Protein AF-A0A1J1JEV2-F1 (afdb_monomer_lite)

Foldseek 3Di:
DPVVVVVVVVVVVVVVVVVVVVVVVVVVVVVVVVVVVVVVVVVVVVVVVVVVVVVVVVVVVVVVVVVVVVVVVVVVVVVVVVVVVVVVVVVVVVVVVVVVVVVVVVVVVVVVVVVVVVVVVVVVVVVVVVVVVVVVVVVVVVVVVVVVVVVVVVVVVVVVVDDDDDDDDDDDDDDDDDDDDDDDDDDDDDDDDDDDDDDDDDDDDDDDDDDDDDDDPPPPVVVLLVVLLVLLVVLDLVCLVVLLVQCPPPDVSSLLSSLQSLLSNLLPLDDDPSNVVVLVSLLSQCPDPDPSSVLSSLLSLLSHPDPVCLVSLVVQCPPPDPSSVVSSVVSVVSVVPVDDPPDPDPDDPPPDDDDPDDDDD

Organism: Planktothrix agardhii (NCBI:txid1160)

Secondary structure (DSSP, 8-state):
-HHHHHHHHHHHHHHHHHHHHHHHHHHHHHHHHHHHHHHHHHHHHHHHHHHHHHHHHHHHHHHHHHHHHHHHHHHHHHHHHHHHHHHHHHHHHHHHHHHHHHHHHHHHHHHHHHHHHHHHHHHHHHHHHHHHHHHHHHHHHHHHHHHHHHHHHHHHHHHHTS--------------------------------------------------------HHHHHHHHHHHHHHHHT-GGGHHHHHHGGG-SSHHHHHHHHHHHHHHGGG----HHHHHHHHHHHHHTT-SSHHHHHHHHHHHTTS--GGGHHHHHHHTT-SSHHHHHHHHHHHHHHHHS-----PPPP--------------

Structure (mmCIF, N/CA/C/O backbone):
data_AF-A0A1J1JEV2-F1
#
_entry.id   AF-A0A1J1JEV2-F1
#
loop_
_atom_site.group_PDB
_atom_site.id
_atom_site.type_symbol
_atom_site.label_atom_id
_atom_site.label_alt_id
_atom_site.label_comp_id
_atom_site.label_asym_id
_atom_site.label_entity_id
_atom_site.label_seq_id
_atom_site.pdbx_PDB_ins_code
_atom_site.Cartn_x
_atom_site.Cartn_y
_atom_site.Cartn_z
_atom_site.occupancy
_atom_site.B_iso_or_equiv
_atom_site.auth_seq_id
_atom_site.auth_comp_id
_atom_site.auth_asym_id
_atom_site.auth_atom_id
_atom_site.pdbx_PDB_model_num
ATOM 1 N N . MET A 1 1 ? 67.978 11.784 -101.080 1.00 59.38 1 MET A N 1
ATOM 2 C CA . MET A 1 1 ? 68.005 11.352 -99.661 1.00 59.38 1 MET A CA 1
ATOM 3 C C . MET A 1 1 ? 67.465 12.394 -98.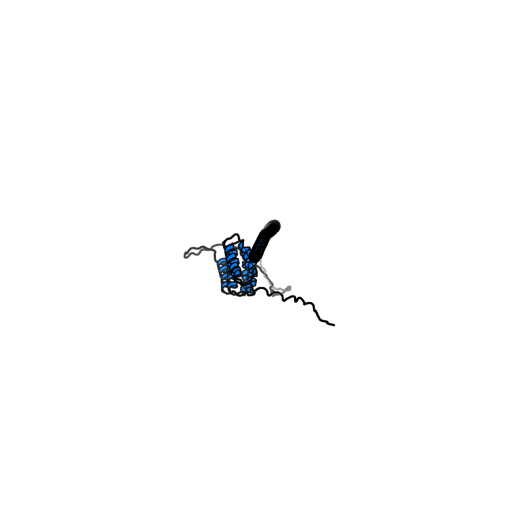667 1.00 59.38 1 MET A C 1
ATOM 5 O O . MET A 1 1 ? 67.066 11.992 -97.588 1.00 59.38 1 MET A O 1
ATOM 9 N N . ALA A 1 2 ? 67.373 13.694 -98.995 1.00 61.41 2 ALA A N 1
ATOM 10 C CA . ALA A 1 2 ? 66.956 14.728 -98.029 1.00 61.41 2 ALA A CA 1
ATOM 11 C C . ALA A 1 2 ? 65.456 14.729 -97.638 1.00 61.41 2 ALA A C 1
ATOM 13 O O . ALA A 1 2 ? 65.129 15.031 -96.495 1.00 61.41 2 ALA A O 1
ATOM 14 N N . PHE A 1 3 ? 64.541 14.347 -98.541 1.00 62.72 3 PHE A N 1
ATOM 15 C CA . PHE A 1 3 ? 63.091 14.379 -98.273 1.00 62.72 3 PHE A CA 1
ATOM 16 C C . PHE A 1 3 ? 62.602 13.313 -97.274 1.00 62.72 3 PHE A C 1
ATOM 18 O O . PHE A 1 3 ? 61.654 13.564 -96.537 1.00 62.72 3 PHE A O 1
ATOM 25 N N . GLY A 1 4 ? 63.260 12.150 -97.197 1.00 71.56 4 GLY A N 1
ATOM 26 C CA . GLY A 1 4 ? 62.883 11.084 -96.257 1.00 71.56 4 GLY A CA 1
ATOM 27 C C . GLY A 1 4 ? 63.135 11.455 -94.792 1.00 71.56 4 GLY A C 1
ATOM 28 O O . GLY A 1 4 ? 62.306 11.169 -93.934 1.00 71.56 4 GLY A O 1
ATOM 29 N N . ASN A 1 5 ? 64.227 12.175 -94.510 1.00 74.94 5 ASN A N 1
ATOM 30 C CA . ASN A 1 5 ? 64.574 12.582 -93.145 1.00 74.94 5 ASN A CA 1
ATOM 31 C C . ASN A 1 5 ? 63.601 13.623 -92.568 1.00 74.94 5 ASN A C 1
ATOM 33 O O . ASN A 1 5 ? 63.348 13.603 -91.369 1.00 74.94 5 ASN A O 1
ATOM 37 N N . LEU A 1 6 ? 63.019 14.493 -93.402 1.00 79.62 6 LEU A N 1
ATOM 38 C CA . LEU A 1 6 ? 62.077 15.529 -92.958 1.00 79.62 6 LEU A CA 1
ATOM 39 C C . LEU A 1 6 ? 60.697 14.960 -92.583 1.00 79.62 6 LEU A C 1
ATOM 41 O O . LEU A 1 6 ? 60.056 15.429 -91.647 1.00 79.62 6 LEU A O 1
ATOM 45 N N . VAL A 1 7 ? 60.247 13.919 -93.288 1.00 80.25 7 VAL A N 1
ATOM 46 C CA . VAL A 1 7 ? 58.996 13.221 -92.953 1.00 80.25 7 VAL A CA 1
ATOM 47 C C . VAL A 1 7 ? 59.149 12.451 -91.639 1.00 80.25 7 VAL A C 1
ATOM 49 O O . VAL A 1 7 ? 58.266 12.500 -90.786 1.00 80.25 7 VAL A O 1
ATOM 52 N N . VAL A 1 8 ? 60.296 11.798 -91.430 1.00 82.12 8 VAL A N 1
ATOM 53 C CA . VAL A 1 8 ? 60.585 11.060 -90.191 1.00 82.12 8 VAL A CA 1
ATOM 54 C C . VAL A 1 8 ? 60.672 11.999 -88.980 1.00 82.12 8 VAL A C 1
ATOM 56 O O . VAL A 1 8 ? 60.102 11.686 -87.937 1.00 82.12 8 VAL A O 1
ATOM 59 N N . THR A 1 9 ? 61.302 13.173 -89.098 1.00 83.94 9 THR A N 1
ATOM 60 C CA . THR A 1 9 ? 61.367 14.145 -87.988 1.00 83.94 9 THR A CA 1
ATOM 61 C C . THR A 1 9 ? 60.005 14.750 -87.646 1.00 83.94 9 THR A C 1
ATOM 63 O O . THR A 1 9 ? 59.717 14.945 -86.465 1.00 83.94 9 THR A O 1
ATOM 66 N N . LEU A 1 10 ? 59.140 14.985 -88.638 1.00 84.88 10 LEU A N 1
ATOM 67 C CA . LEU A 1 10 ? 57.759 15.429 -88.413 1.00 84.88 10 LEU A CA 1
ATOM 68 C C . LEU A 1 10 ? 56.925 14.382 -87.666 1.00 84.88 10 LEU A C 1
ATOM 70 O O . LEU A 1 10 ? 56.208 14.730 -86.727 1.00 84.88 10 LEU A O 1
ATOM 74 N N . ILE A 1 11 ? 57.046 13.105 -88.038 1.00 84.88 11 ILE A N 1
ATOM 75 C CA . ILE A 1 11 ? 56.344 12.006 -87.359 1.00 84.88 11 ILE A CA 1
ATOM 76 C C . ILE A 1 11 ? 56.833 11.873 -85.913 1.00 84.88 11 ILE A C 1
ATOM 78 O O . ILE A 1 11 ? 56.015 11.783 -85.000 1.00 84.88 11 ILE A O 1
ATOM 82 N N . ILE A 1 12 ? 58.149 11.924 -85.680 1.00 84.38 12 ILE A N 1
ATOM 83 C CA . ILE A 1 12 ? 58.722 11.871 -84.326 1.00 84.38 12 ILE A CA 1
ATOM 84 C C . ILE A 1 12 ? 58.236 13.062 -83.489 1.00 84.38 12 ILE A C 1
ATOM 86 O O . ILE A 1 12 ? 57.796 12.867 -82.358 1.00 84.38 12 ILE A O 1
ATOM 90 N N . GLY A 1 13 ? 58.246 14.278 -84.042 1.00 87.81 13 GLY A N 1
ATOM 91 C CA . GLY A 1 13 ? 57.746 15.474 -83.358 1.00 87.81 13 GLY A CA 1
ATOM 92 C C . GLY A 1 13 ? 56.262 15.378 -82.992 1.00 87.81 13 GLY A C 1
ATOM 93 O O . GLY A 1 13 ? 55.881 15.737 -81.879 1.00 87.81 13 GLY A O 1
ATOM 94 N N . PHE A 1 14 ? 55.434 14.828 -83.885 1.00 92.06 14 PHE A N 1
ATOM 95 C CA . PHE A 1 14 ? 54.014 14.597 -83.619 1.00 92.06 14 PHE A CA 1
ATOM 96 C C . PHE A 1 14 ? 53.795 13.554 -82.516 1.00 92.06 14 PHE A C 1
ATOM 98 O O . PHE A 1 14 ? 53.036 13.802 -81.582 1.00 92.06 14 PHE A O 1
ATOM 105 N N . VAL A 1 15 ? 54.500 12.419 -82.568 1.00 92.81 15 VAL A N 1
ATOM 106 C CA . VAL A 1 15 ? 54.405 11.362 -81.546 1.00 92.81 15 VAL A CA 1
ATOM 107 C C . VAL A 1 15 ? 54.855 11.876 -80.175 1.00 92.81 15 VAL A C 1
ATOM 109 O O . VAL A 1 15 ? 54.183 11.624 -79.175 1.00 92.81 15 VAL A O 1
ATOM 112 N N . VAL A 1 16 ? 55.941 12.654 -80.121 1.00 92.19 16 VAL A N 1
ATOM 113 C CA . VAL A 1 16 ? 56.416 13.292 -78.882 1.00 92.19 16 VAL A CA 1
ATOM 114 C C . VAL A 1 16 ? 55.400 14.315 -78.366 1.00 92.19 16 VAL A C 1
ATOM 116 O O . VAL A 1 16 ? 55.108 14.328 -77.171 1.00 92.19 16 VAL A O 1
ATOM 119 N N . GLY A 1 17 ? 54.806 15.127 -79.246 1.00 92.50 17 GLY A N 1
ATOM 120 C CA . GLY A 1 17 ? 53.766 16.093 -78.880 1.00 92.50 17 GLY A CA 1
ATOM 121 C C . GLY A 1 17 ? 52.512 15.433 -78.302 1.00 92.50 17 GLY A C 1
ATOM 122 O O . GLY A 1 17 ? 52.021 15.858 -77.257 1.00 92.50 17 GLY A O 1
ATOM 123 N N . VAL A 1 18 ? 52.033 14.352 -78.925 1.00 93.88 18 VAL A N 1
ATOM 124 C CA . VAL A 1 18 ? 50.898 13.559 -78.423 1.00 93.88 18 VAL A CA 1
ATOM 125 C C . VAL A 1 18 ? 51.237 12.904 -77.081 1.00 93.88 18 VAL A C 1
ATOM 127 O O . VAL A 1 18 ? 50.411 12.927 -76.170 1.00 93.88 18 VAL A O 1
ATOM 130 N N . GLY A 1 19 ? 52.457 12.383 -76.917 1.00 93.44 19 GLY A N 1
ATOM 131 C CA . GLY A 1 19 ? 52.921 11.810 -75.650 1.00 93.44 19 GLY A CA 1
ATOM 132 C C . GLY A 1 19 ? 52.959 12.831 -74.507 1.00 93.44 19 GLY A C 1
ATOM 133 O O . GLY A 1 19 ? 52.483 12.546 -73.409 1.00 93.44 19 GLY A O 1
ATOM 134 N N . LEU A 1 20 ? 53.457 14.044 -74.770 1.00 93.56 20 LEU A N 1
ATOM 135 C CA . LEU A 1 20 ? 53.469 15.140 -73.794 1.00 93.56 20 LEU A CA 1
ATOM 136 C C . LEU A 1 20 ? 52.057 15.640 -73.463 1.00 93.56 20 LEU A C 1
ATOM 138 O O . LEU A 1 20 ? 51.770 15.916 -72.298 1.00 93.56 20 LEU A O 1
ATOM 142 N N . ALA A 1 21 ? 51.167 15.722 -74.456 1.00 92.94 21 ALA A N 1
ATOM 143 C CA . ALA A 1 21 ? 49.768 16.091 -74.248 1.00 92.94 21 ALA A CA 1
ATOM 144 C C . ALA A 1 21 ? 49.022 15.047 -73.403 1.00 92.94 21 ALA A C 1
ATOM 146 O O . ALA A 1 21 ? 48.301 15.414 -72.475 1.00 92.94 21 ALA A O 1
ATOM 147 N N . TYR A 1 22 ? 49.245 13.755 -73.668 1.00 94.62 22 TYR A N 1
ATOM 148 C CA . TYR A 1 22 ? 48.706 12.663 -72.858 1.00 94.62 22 TYR A CA 1
ATOM 149 C C . TYR A 1 22 ? 49.236 12.717 -71.422 1.00 94.62 22 TYR A C 1
ATOM 151 O O . TYR A 1 22 ? 48.450 12.667 -70.482 1.00 94.62 22 TYR A O 1
ATOM 159 N N . TRP A 1 23 ? 50.549 12.898 -71.239 1.00 94.62 23 TRP A N 1
ATOM 160 C CA . TRP A 1 23 ? 51.159 13.034 -69.912 1.00 94.62 23 TRP A CA 1
ATOM 161 C C . TRP A 1 23 ? 50.602 14.231 -69.131 1.00 94.62 23 TRP A C 1
ATOM 163 O O . TRP A 1 23 ? 50.306 14.118 -67.941 1.00 94.62 23 TRP A O 1
ATOM 173 N N . TRP A 1 24 ? 50.426 15.377 -69.791 1.00 93.94 24 TRP A N 1
ATOM 174 C CA . TRP A 1 24 ? 49.841 16.560 -69.164 1.00 93.94 24 TRP A CA 1
ATOM 175 C C . TRP A 1 24 ? 48.375 16.334 -68.773 1.00 93.94 24 TRP A C 1
ATOM 177 O O . TRP A 1 24 ? 47.986 16.664 -67.652 1.00 93.94 24 TRP A O 1
ATOM 187 N N . PHE A 1 25 ? 47.579 15.727 -69.658 1.00 94.00 25 PHE A N 1
ATOM 188 C CA . PHE A 1 25 ? 46.176 15.417 -69.389 1.00 94.00 25 PHE A CA 1
ATOM 189 C C . PHE A 1 25 ? 46.027 14.400 -68.249 1.00 94.00 25 PHE A C 1
ATOM 191 O O . PHE A 1 25 ? 45.246 14.625 -67.328 1.00 94.00 25 PHE A O 1
ATOM 198 N N . ASP A 1 26 ? 46.831 13.338 -68.237 1.00 93.00 26 ASP A N 1
ATOM 199 C CA . ASP A 1 26 ? 46.857 12.339 -67.162 1.00 93.00 26 ASP A CA 1
ATOM 200 C C . ASP A 1 26 ? 47.258 12.957 -65.808 1.00 93.00 26 ASP A C 1
ATOM 202 O O . ASP A 1 26 ? 46.619 12.729 -64.773 1.00 93.00 26 ASP A O 1
ATOM 206 N N . LYS A 1 27 ? 48.251 13.855 -65.809 1.00 92.69 27 LYS A N 1
ATOM 207 C CA . LYS A 1 27 ? 48.636 14.626 -64.618 1.00 92.69 27 LYS A CA 1
ATOM 208 C C . LYS A 1 27 ? 47.509 15.548 -64.130 1.00 92.69 27 LYS A C 1
ATOM 210 O O . LYS A 1 27 ? 47.306 15.685 -62.924 1.00 92.69 27 LYS A O 1
ATOM 215 N N . GLN A 1 28 ? 46.752 16.159 -65.038 1.00 92.19 28 GLN A N 1
ATOM 216 C CA . GLN A 1 28 ? 45.613 17.010 -64.690 1.00 92.19 28 GLN A CA 1
ATOM 217 C C . GLN A 1 28 ? 44.452 16.192 -64.102 1.00 92.19 28 GLN A C 1
ATOM 219 O O . GLN A 1 28 ? 43.904 16.568 -63.065 1.00 92.19 28 GLN A O 1
ATOM 224 N N . ILE A 1 29 ? 44.106 15.056 -64.716 1.00 92.12 29 ILE A N 1
ATOM 225 C CA . ILE A 1 29 ? 43.045 14.156 -64.240 1.00 92.12 29 ILE A CA 1
ATOM 226 C C . ILE A 1 29 ? 43.406 13.550 -62.884 1.00 92.12 29 ILE A C 1
ATOM 228 O O . ILE A 1 29 ? 42.561 13.501 -61.991 1.00 92.12 29 ILE A O 1
ATOM 232 N N . SER A 1 30 ? 44.658 13.136 -62.683 1.00 91.56 30 SER A N 1
ATOM 233 C CA . SER A 1 30 ? 45.108 12.610 -61.390 1.00 91.56 30 SER A CA 1
ATOM 234 C C . SER A 1 30 ? 45.071 13.667 -60.282 1.00 91.56 30 SER A C 1
ATOM 236 O O . SER A 1 30 ? 44.635 13.360 -59.171 1.00 91.56 30 SER A O 1
ATOM 238 N N . ASN A 1 31 ? 45.438 14.920 -60.574 1.00 92.06 31 ASN A N 1
ATOM 239 C CA . ASN A 1 31 ? 45.286 16.030 -59.629 1.00 92.06 31 ASN A CA 1
ATOM 240 C C . ASN A 1 31 ? 43.810 16.321 -59.312 1.00 92.06 31 ASN A C 1
ATOM 242 O O . ASN A 1 31 ? 43.455 16.464 -58.142 1.00 92.06 31 ASN A O 1
ATOM 246 N N . GLN A 1 32 ? 42.938 16.352 -60.327 1.00 91.06 32 GLN A N 1
ATOM 247 C CA . GLN A 1 32 ? 41.498 16.533 -60.118 1.00 91.06 32 GLN A CA 1
ATOM 248 C C . GLN A 1 32 ? 40.906 15.400 -59.277 1.00 91.06 32 GLN A C 1
ATOM 250 O O . GLN A 1 32 ? 40.189 15.664 -58.314 1.00 91.06 32 GLN A O 1
ATOM 255 N N . LYS A 1 33 ? 41.266 14.148 -59.570 1.00 93.88 33 LYS A N 1
ATOM 256 C CA . LYS A 1 33 ? 40.823 12.977 -58.810 1.00 93.88 33 LYS A CA 1
ATOM 257 C C . LYS A 1 33 ? 41.221 13.072 -57.337 1.00 93.88 33 LYS A C 1
ATOM 259 O O . LYS A 1 33 ? 40.361 12.885 -56.485 1.00 93.88 33 LYS A O 1
ATOM 264 N N . LYS A 1 34 ? 42.472 13.445 -57.037 1.00 94.12 34 LYS A N 1
ATOM 265 C CA . LYS A 1 34 ? 42.930 13.669 -55.655 1.00 94.12 34 LYS A CA 1
ATOM 266 C C . LYS A 1 34 ? 42.125 14.757 -54.950 1.00 94.12 34 LYS A C 1
ATOM 268 O O . LYS A 1 34 ? 41.674 14.534 -53.836 1.00 94.12 34 LYS A O 1
ATOM 273 N N . SER A 1 35 ? 41.880 15.891 -55.610 1.00 89.75 35 SER A N 1
ATOM 274 C CA . SER A 1 35 ? 41.089 16.980 -55.015 1.00 89.75 35 SER A CA 1
ATOM 275 C C . SER A 1 35 ? 39.634 16.576 -54.739 1.00 89.75 35 SER A C 1
ATOM 277 O O . SER A 1 35 ? 39.068 16.940 -53.712 1.00 89.75 35 SER A O 1
ATOM 279 N N . ILE A 1 36 ? 39.034 15.767 -55.620 1.00 92.81 36 ILE A N 1
ATOM 280 C CA . ILE A 1 36 ? 37.683 15.225 -55.433 1.00 92.81 36 ILE A CA 1
ATOM 281 C C . ILE A 1 36 ? 37.671 14.215 -54.282 1.00 92.81 36 ILE A C 1
ATOM 283 O O . ILE A 1 36 ? 36.764 14.243 -53.455 1.00 92.81 36 ILE A O 1
ATOM 287 N N . GLU A 1 37 ? 38.667 13.331 -54.205 1.00 94.50 37 GLU A N 1
ATOM 288 C CA . GLU A 1 37 ? 38.816 12.375 -53.103 1.00 94.50 37 GLU A CA 1
ATOM 289 C C . GLU A 1 37 ? 39.010 13.085 -51.757 1.00 94.50 37 GLU A C 1
ATOM 291 O O . GLU A 1 37 ? 38.369 12.705 -50.778 1.00 94.50 37 GLU A O 1
ATOM 296 N N . GLU A 1 38 ? 39.823 14.142 -51.709 1.00 95.56 38 GLU A N 1
ATOM 297 C CA . GLU A 1 38 ? 40.026 14.966 -50.513 1.00 95.56 38 GLU A CA 1
ATOM 298 C C . GLU A 1 38 ? 38.751 15.701 -50.095 1.00 95.56 38 GLU A C 1
ATOM 300 O O . GLU A 1 38 ? 38.370 15.614 -48.928 1.00 95.56 38 GLU A O 1
ATOM 305 N N . ASN A 1 39 ? 38.044 16.343 -51.029 1.00 95.12 39 ASN A N 1
ATOM 306 C CA . ASN A 1 39 ? 36.768 17.004 -50.745 1.00 95.12 39 ASN A CA 1
ATOM 307 C C . ASN A 1 39 ? 35.713 16.004 -50.249 1.00 95.12 39 ASN A C 1
ATOM 309 O O . ASN A 1 39 ? 35.028 16.265 -49.262 1.00 95.12 39 ASN A O 1
ATOM 313 N N . ASN A 1 40 ? 35.610 14.832 -50.883 1.00 93.62 40 ASN A N 1
ATOM 314 C CA . ASN A 1 40 ? 34.709 13.767 -50.439 1.00 93.62 40 ASN A CA 1
ATOM 315 C C . ASN A 1 40 ? 35.081 13.260 -49.040 1.00 93.62 40 ASN A C 1
ATOM 317 O O . ASN A 1 40 ? 34.194 12.962 -48.241 1.00 93.62 40 ASN A O 1
ATOM 321 N N . ARG A 1 41 ? 36.381 13.150 -48.732 1.00 95.12 41 ARG A N 1
ATOM 322 C CA . ARG A 1 41 ? 36.855 12.767 -47.397 1.00 95.12 41 ARG A CA 1
ATOM 323 C C . ARG A 1 41 ? 36.466 13.818 -46.359 1.00 95.12 41 ARG A C 1
ATOM 325 O O . ARG A 1 41 ? 35.890 13.453 -45.343 1.00 95.12 41 ARG A O 1
ATOM 332 N N . GLN A 1 42 ? 36.708 15.098 -46.638 1.00 95.62 42 GLN A N 1
ATOM 333 C CA . GLN A 1 42 ? 36.334 16.201 -45.746 1.00 95.62 42 GLN A CA 1
ATOM 334 C C . GLN A 1 42 ? 34.824 16.253 -45.505 1.00 95.62 42 GLN A C 1
ATOM 336 O O . GLN A 1 42 ? 34.397 16.329 -44.360 1.00 95.62 42 GLN A O 1
ATOM 341 N N . GLN A 1 43 ? 34.012 16.119 -46.556 1.00 93.50 43 GLN A N 1
ATOM 342 C CA . GLN A 1 43 ? 32.555 16.084 -46.416 1.00 93.50 43 GLN A CA 1
ATOM 343 C C . GLN A 1 43 ? 32.080 14.917 -45.548 1.00 93.50 43 GLN A C 1
ATOM 345 O O . GLN A 1 43 ? 31.173 15.096 -44.739 1.00 93.50 43 GLN A O 1
ATOM 350 N N . ARG A 1 44 ? 32.693 13.732 -45.678 1.00 94.31 44 ARG A N 1
ATOM 351 C CA . ARG A 1 44 ? 32.394 12.592 -44.797 1.00 94.31 44 ARG A CA 1
ATOM 352 C C . ARG A 1 44 ? 32.777 12.891 -43.351 1.00 94.31 44 ARG A C 1
ATOM 354 O O . ARG A 1 44 ? 31.955 12.692 -42.469 1.00 94.31 44 ARG A O 1
ATOM 361 N N . GLU A 1 45 ? 33.968 13.436 -43.112 1.00 96.44 45 GLU A N 1
ATOM 362 C CA . GLU A 1 45 ? 34.411 13.817 -41.765 1.00 96.44 45 GLU A CA 1
ATOM 363 C C . GLU A 1 45 ? 33.504 14.888 -41.132 1.00 96.44 45 GLU A C 1
ATOM 365 O O . GLU A 1 45 ? 33.211 14.830 -39.938 1.00 96.44 45 GLU A O 1
ATOM 370 N N . GLU A 1 46 ? 33.042 15.869 -41.909 1.00 96.00 46 GLU A N 1
ATOM 371 C CA . GLU A 1 46 ? 32.091 16.887 -41.453 1.00 96.00 46 GLU A CA 1
ATOM 372 C C . GLU A 1 46 ? 30.714 16.294 -41.153 1.00 96.00 46 GLU A C 1
ATOM 374 O O . GLU A 1 46 ? 30.119 16.621 -40.123 1.00 96.00 46 GLU A O 1
ATOM 379 N N . GLN A 1 47 ? 30.219 15.395 -42.006 1.00 94.31 47 GLN A N 1
ATOM 380 C CA . GLN A 1 47 ? 28.970 14.673 -41.765 1.00 94.31 47 GLN A CA 1
ATOM 381 C C . GLN A 1 47 ? 29.056 13.795 -40.516 1.00 94.31 47 GLN A C 1
ATOM 383 O O . GLN A 1 47 ? 28.130 13.819 -39.707 1.00 94.31 47 GLN A O 1
ATOM 388 N N . ASP A 1 48 ? 30.168 13.088 -40.316 1.00 96.12 48 ASP A N 1
ATOM 389 C CA . ASP A 1 48 ? 30.400 12.251 -39.138 1.00 96.12 48 ASP A CA 1
ATOM 390 C C . ASP A 1 48 ? 30.452 13.100 -37.859 1.00 96.12 48 ASP A C 1
ATOM 392 O O . ASP A 1 48 ? 29.830 12.752 -36.851 1.00 96.12 48 ASP A O 1
ATOM 396 N N . LYS A 1 49 ? 31.115 14.265 -37.901 1.00 97.06 49 LYS A N 1
ATOM 397 C CA . LYS A 1 49 ? 31.122 15.231 -36.787 1.00 97.06 49 LYS A CA 1
ATOM 398 C C . LYS A 1 49 ? 29.726 15.772 -36.496 1.00 97.06 49 LYS A C 1
ATOM 400 O O . LYS A 1 49 ? 29.322 15.811 -35.336 1.00 97.06 49 LYS A O 1
ATOM 405 N N . LEU A 1 50 ? 28.980 16.173 -37.526 1.00 96.88 50 LEU A N 1
ATOM 406 C CA . LEU A 1 50 ? 27.619 16.686 -37.370 1.00 96.88 50 LEU A CA 1
ATOM 407 C C . LEU A 1 50 ? 26.684 15.616 -36.799 1.00 96.88 50 LEU A C 1
ATOM 409 O O . LEU A 1 50 ? 25.878 15.903 -35.912 1.00 96.88 50 LEU A O 1
ATOM 413 N N . TYR A 1 51 ? 26.809 14.381 -37.281 1.00 94.88 51 TYR A N 1
ATOM 414 C CA . TYR A 1 51 ? 26.074 13.239 -36.757 1.00 94.88 51 TYR A CA 1
ATOM 415 C C . TYR A 1 51 ? 26.396 13.022 -35.276 1.00 94.88 51 TYR A C 1
ATOM 417 O O . TYR A 1 51 ? 25.477 12.941 -34.459 1.00 94.88 51 TYR A O 1
ATOM 425 N N . LEU A 1 52 ? 27.680 13.025 -34.905 1.00 96.88 52 LEU A N 1
ATOM 426 C CA . LEU A 1 52 ? 28.100 12.877 -33.514 1.00 96.88 52 LEU A CA 1
ATOM 427 C C . LEU A 1 52 ? 27.524 13.989 -32.626 1.00 96.88 52 LEU A C 1
ATOM 429 O O . LEU A 1 52 ? 26.923 13.687 -31.599 1.00 96.88 52 LEU A O 1
ATOM 433 N N . ILE A 1 53 ? 27.606 15.251 -33.052 1.00 97.12 53 ILE A N 1
ATOM 434 C CA . ILE A 1 53 ? 27.039 16.390 -32.312 1.00 97.12 53 ILE A CA 1
ATOM 435 C C . ILE A 1 53 ? 25.529 16.220 -32.120 1.00 97.12 53 ILE A C 1
ATOM 437 O O . ILE A 1 53 ? 25.031 16.345 -31.003 1.00 97.12 53 ILE A O 1
ATOM 441 N N . ARG A 1 54 ? 24.792 15.882 -33.184 1.00 96.06 54 ARG A N 1
ATOM 442 C CA . ARG A 1 54 ? 23.337 15.698 -33.108 1.00 96.06 54 ARG A CA 1
ATOM 443 C C . ARG A 1 54 ? 22.957 14.549 -32.179 1.00 96.06 54 ARG A C 1
ATOM 445 O O . ARG A 1 54 ? 21.999 14.670 -31.417 1.00 96.06 54 ARG A O 1
ATOM 452 N N . THR A 1 55 ? 23.686 13.435 -32.244 1.00 94.88 55 THR A N 1
ATOM 453 C CA . THR A 1 55 ? 23.442 12.298 -31.345 1.00 94.88 55 THR A CA 1
ATOM 454 C C . THR A 1 55 ? 23.721 12.670 -29.893 1.00 94.88 55 THR A C 1
ATOM 456 O O . THR A 1 55 ? 22.883 12.387 -29.043 1.00 94.88 55 THR A O 1
ATOM 459 N N . GLN A 1 56 ? 24.815 13.385 -29.609 1.00 96.12 56 GLN A N 1
ATOM 460 C CA . GLN A 1 56 ? 25.126 13.880 -28.265 1.00 96.12 56 GLN A CA 1
ATOM 461 C C . GLN A 1 56 ? 24.057 14.843 -27.742 1.00 96.12 56 GLN A C 1
ATOM 463 O O . GLN A 1 56 ? 23.595 14.670 -26.619 1.00 96.12 56 GLN A O 1
ATOM 468 N N . GLN A 1 57 ? 23.608 15.796 -28.562 1.00 96.00 57 GLN A N 1
ATOM 469 C CA . GLN A 1 57 ? 22.517 16.708 -28.202 1.00 96.00 57 GLN A CA 1
ATOM 470 C C . GLN A 1 57 ? 21.228 15.948 -27.893 1.00 96.00 57 GLN A C 1
ATOM 472 O O . GLN A 1 57 ? 20.605 16.183 -26.865 1.00 96.00 57 GLN A O 1
ATOM 477 N N . THR A 1 58 ? 20.864 14.980 -28.736 1.00 95.81 58 THR A N 1
ATOM 478 C CA . THR A 1 58 ? 19.650 14.177 -28.527 1.00 95.81 58 THR A CA 1
ATOM 479 C C . THR A 1 58 ? 19.736 13.366 -27.232 1.00 95.81 58 THR A C 1
ATOM 481 O O . THR A 1 58 ? 18.753 13.271 -26.498 1.00 95.81 58 THR A O 1
ATOM 484 N N . ILE A 1 59 ? 20.909 12.795 -26.930 1.00 96.69 59 ILE A N 1
ATOM 485 C CA . ILE A 1 59 ? 21.150 12.075 -25.675 1.00 96.69 59 ILE A CA 1
ATOM 486 C C . ILE A 1 59 ? 20.984 13.031 -24.492 1.00 96.69 59 ILE A C 1
ATOM 488 O O . ILE A 1 59 ? 20.169 12.746 -23.619 1.00 96.69 59 ILE A O 1
ATOM 492 N N . GLN A 1 60 ? 21.651 14.187 -24.507 1.00 96.12 60 GLN A N 1
ATOM 493 C CA . GLN A 1 60 ? 21.555 15.186 -23.438 1.00 96.12 60 GLN A CA 1
ATOM 494 C C . GLN A 1 60 ? 20.122 15.680 -23.218 1.00 96.12 60 GLN A C 1
ATOM 496 O O . GLN A 1 60 ? 19.657 15.740 -22.082 1.00 96.12 60 GLN A O 1
ATOM 501 N N . GLU A 1 61 ? 19.389 15.987 -24.289 1.00 96.94 61 GLU A N 1
ATOM 502 C CA . GLU A 1 61 ? 17.982 16.388 -24.205 1.00 96.94 61 GLU A CA 1
ATOM 503 C C . GLU A 1 61 ? 17.115 15.276 -23.606 1.00 96.94 61 GLU A C 1
ATOM 505 O O . GLU A 1 61 ? 16.243 15.536 -22.771 1.00 96.94 61 GLU A O 1
ATOM 510 N N . SER A 1 62 ? 17.352 14.022 -24.005 1.00 91.44 62 SER A N 1
ATOM 511 C CA . SER A 1 62 ? 16.618 12.874 -23.472 1.00 91.44 62 SER A CA 1
ATOM 512 C C . SER A 1 62 ? 16.928 12.621 -21.993 1.00 91.44 62 SER A C 1
ATOM 514 O O . SER A 1 62 ? 16.005 12.359 -21.220 1.00 91.44 62 SER A O 1
ATOM 516 N N . GLU A 1 63 ? 18.189 12.776 -21.584 1.00 96.50 63 GLU A N 1
ATOM 517 C CA . GLU A 1 63 ? 18.632 12.671 -20.194 1.00 96.50 63 GLU A CA 1
ATOM 518 C C . GLU A 1 63 ? 18.017 13.780 -19.349 1.00 96.50 63 GLU A C 1
ATOM 520 O O . GLU A 1 63 ? 17.409 13.498 -18.319 1.00 96.50 63 GLU A O 1
ATOM 525 N N . GLN A 1 64 ? 18.086 15.032 -19.804 1.00 97.12 64 GLN A N 1
ATOM 526 C CA . GLN A 1 64 ? 17.491 16.164 -19.100 1.00 97.12 64 GLN A CA 1
ATOM 527 C C . GLN A 1 64 ? 15.978 15.990 -18.955 1.00 97.12 64 GLN A C 1
ATOM 529 O O . GLN A 1 64 ? 15.419 16.217 -17.882 1.00 97.12 64 GLN A O 1
ATOM 534 N N . LYS A 1 65 ? 15.300 15.541 -20.015 1.00 96.50 65 LYS A N 1
ATOM 535 C CA . LYS A 1 65 ? 13.866 15.254 -19.962 1.00 96.50 65 LYS A CA 1
ATOM 536 C C . LYS A 1 65 ? 13.554 14.157 -18.947 1.00 96.50 65 LYS A C 1
ATOM 538 O O . LYS A 1 65 ? 12.592 14.301 -18.196 1.00 96.50 65 LYS A O 1
ATOM 543 N N . TYR A 1 66 ? 14.351 13.091 -18.913 1.00 94.06 66 TYR A N 1
ATOM 544 C CA . TYR A 1 66 ? 14.195 12.017 -17.938 1.00 94.06 66 TYR A CA 1
ATOM 545 C C . TYR A 1 66 ? 14.417 12.514 -16.503 1.00 94.06 66 TYR A C 1
ATOM 547 O O . TYR A 1 66 ? 13.597 12.231 -15.635 1.00 94.06 66 TYR A O 1
ATOM 555 N N . GLN A 1 67 ? 15.461 13.313 -16.265 1.00 96.12 67 GLN A N 1
ATOM 556 C CA . GLN A 1 67 ? 15.737 13.911 -14.954 1.00 96.12 67 GLN A CA 1
ATOM 557 C C . GLN A 1 67 ? 14.598 14.826 -14.498 1.00 96.12 67 GLN A C 1
ATOM 559 O O . GLN A 1 67 ? 14.129 14.703 -13.373 1.00 96.12 67 GLN A O 1
ATOM 564 N N . ASN A 1 68 ? 14.079 15.676 -15.387 1.00 97.38 68 ASN A N 1
ATOM 565 C CA . ASN A 1 68 ? 12.941 16.541 -15.075 1.00 97.38 68 ASN A CA 1
ATOM 566 C C . ASN A 1 68 ? 11.678 15.729 -14.746 1.00 97.38 68 ASN A C 1
ATOM 568 O O . ASN A 1 68 ? 10.961 16.059 -13.806 1.00 97.38 68 ASN A O 1
ATOM 572 N N . GLN A 1 69 ? 11.408 14.654 -15.494 1.00 95.50 69 GLN A N 1
ATOM 573 C CA . GLN A 1 69 ? 10.280 13.761 -15.209 1.00 95.50 69 GLN A CA 1
ATOM 574 C C . GLN A 1 69 ? 10.444 13.040 -13.871 1.00 95.50 69 GLN A C 1
ATOM 576 O O . GLN A 1 69 ? 9.471 12.901 -13.130 1.00 95.50 69 GLN A O 1
ATOM 581 N N . LEU A 1 70 ? 11.661 12.592 -13.559 1.00 95.12 70 LEU A N 1
ATOM 582 C CA . LEU A 1 70 ? 11.976 11.948 -12.291 1.00 95.12 70 LEU A CA 1
ATOM 583 C C . LEU A 1 70 ? 11.792 12.924 -11.126 1.00 95.12 70 LEU A C 1
ATOM 585 O O . LEU A 1 70 ? 11.102 12.590 -10.168 1.00 95.12 70 LEU A O 1
ATOM 589 N N . GLN A 1 71 ? 12.331 14.137 -11.245 1.00 96.50 71 GLN A N 1
ATOM 590 C CA . GLN A 1 71 ? 12.200 15.191 -10.242 1.00 96.50 71 GLN A CA 1
ATOM 591 C C . GLN A 1 71 ? 10.732 15.548 -9.995 1.00 96.50 71 GLN A C 1
ATOM 593 O O . GLN A 1 71 ? 10.276 15.553 -8.856 1.00 96.50 71 GLN A O 1
ATOM 598 N N . GLN A 1 72 ? 9.957 15.750 -11.064 1.00 96.19 72 GLN A N 1
ATOM 599 C CA . GLN A 1 72 ? 8.530 16.042 -10.954 1.00 96.19 72 GLN A CA 1
ATOM 600 C C . GLN A 1 72 ? 7.759 14.895 -10.286 1.00 96.19 72 GLN A C 1
ATOM 602 O O . GLN A 1 72 ? 6.843 15.137 -9.498 1.00 96.19 72 GLN A O 1
ATOM 607 N N . ALA A 1 73 ? 8.110 13.642 -10.591 1.00 94.06 73 ALA A N 1
ATOM 608 C CA . ALA A 1 73 ? 7.491 12.481 -9.961 1.00 94.06 73 ALA A CA 1
ATOM 609 C C . ALA A 1 73 ? 7.820 12.403 -8.462 1.00 94.06 73 ALA A C 1
ATOM 611 O O . ALA A 1 73 ? 6.918 12.120 -7.671 1.00 94.06 73 ALA A O 1
ATOM 612 N N . ILE A 1 74 ? 9.070 12.692 -8.079 1.00 96.12 74 ILE A N 1
ATOM 613 C CA . ILE A 1 74 ? 9.505 12.758 -6.678 1.00 96.12 74 ILE A CA 1
ATOM 614 C C . ILE A 1 74 ? 8.715 13.844 -5.946 1.00 96.12 74 ILE A C 1
ATOM 616 O O . ILE A 1 74 ? 7.994 13.514 -5.009 1.00 96.12 74 ILE A O 1
ATOM 620 N N . GLU A 1 75 ? 8.729 15.085 -6.435 1.00 97.12 75 GLU A N 1
ATOM 621 C CA . GLU A 1 75 ? 8.014 16.210 -5.811 1.00 97.12 75 GLU A CA 1
ATOM 622 C C . GLU A 1 75 ? 6.510 15.949 -5.694 1.00 97.12 75 GLU A C 1
ATOM 624 O O . GLU A 1 75 ? 5.896 16.210 -4.662 1.00 97.12 75 GLU A O 1
ATOM 629 N N . THR A 1 76 ? 5.894 15.383 -6.736 1.00 96.25 76 THR A N 1
ATOM 630 C CA . THR A 1 76 ? 4.468 15.029 -6.692 1.00 96.25 76 THR A CA 1
ATOM 631 C C . THR A 1 76 ? 4.202 13.983 -5.611 1.00 96.25 76 THR A C 1
ATOM 633 O O . THR A 1 76 ? 3.224 14.102 -4.873 1.00 96.25 76 THR A O 1
ATOM 636 N N . SER A 1 77 ? 5.063 12.969 -5.500 1.00 90.19 77 SER A N 1
ATOM 637 C CA . SER A 1 77 ? 4.916 11.918 -4.493 1.00 90.19 77 SER A CA 1
ATOM 638 C C . SER A 1 77 ? 5.157 12.426 -3.070 1.00 90.19 77 SER A C 1
ATOM 640 O O . SER A 1 77 ? 4.402 12.065 -2.168 1.00 90.19 77 SER A O 1
ATOM 642 N N . GLU A 1 78 ? 6.140 13.306 -2.873 1.00 96.94 78 GLU A N 1
ATOM 643 C CA . GLU A 1 78 ? 6.429 13.936 -1.584 1.00 96.94 78 GLU A CA 1
ATOM 644 C C . GLU A 1 78 ? 5.262 14.818 -1.146 1.00 96.94 78 GLU A C 1
ATOM 646 O O . GLU A 1 78 ? 4.770 14.666 -0.032 1.00 96.94 78 GLU A O 1
ATOM 651 N N . ASN A 1 79 ? 4.735 15.656 -2.041 1.00 96.81 79 ASN A N 1
ATOM 652 C CA . ASN A 1 79 ? 3.574 16.497 -1.751 1.00 96.81 79 ASN A CA 1
ATOM 653 C C . ASN A 1 79 ? 2.328 15.666 -1.411 1.00 96.81 79 ASN A C 1
ATOM 655 O O . ASN A 1 79 ? 1.592 16.004 -0.486 1.00 96.81 79 ASN A O 1
ATOM 659 N N . GLN A 1 80 ? 2.098 14.556 -2.120 1.00 93.94 80 GLN A N 1
ATOM 660 C CA . GLN A 1 80 ? 1.004 13.632 -1.801 1.00 93.94 80 GLN A CA 1
ATOM 661 C C . GLN A 1 80 ? 1.182 12.985 -0.425 1.00 93.94 80 GLN A C 1
ATOM 663 O O . GLN A 1 80 ? 0.214 12.878 0.326 1.00 93.94 80 GLN A O 1
ATOM 668 N N . TYR A 1 81 ? 2.405 12.572 -0.088 1.00 92.94 81 TYR A N 1
ATOM 669 C CA . TYR A 1 81 ? 2.709 11.984 1.212 1.00 92.94 81 TYR A CA 1
ATOM 670 C C . TYR A 1 81 ? 2.528 12.999 2.348 1.00 92.94 81 TYR A C 1
ATOM 672 O O . TYR A 1 81 ? 1.900 12.680 3.355 1.00 92.94 81 TYR A O 1
ATOM 680 N N . GLN A 1 82 ? 2.994 14.236 2.163 1.00 95.44 82 GLN A N 1
ATOM 681 C CA . GLN A 1 82 ? 2.813 15.318 3.135 1.00 95.44 82 GLN A CA 1
ATOM 682 C C . GLN A 1 82 ? 1.332 15.647 3.352 1.00 95.44 82 GLN A C 1
ATOM 684 O O . GLN A 1 82 ? 0.877 15.690 4.492 1.00 95.44 82 GLN A O 1
ATOM 689 N N . ALA A 1 83 ? 0.549 15.774 2.275 1.00 95.69 83 ALA A N 1
ATOM 690 C CA . ALA A 1 83 ? -0.890 16.005 2.381 1.00 95.69 83 ALA A CA 1
ATOM 691 C C . ALA A 1 83 ? -1.610 14.857 3.113 1.00 95.69 83 ALA A C 1
ATOM 693 O O . ALA A 1 83 ? -2.530 15.092 3.894 1.00 95.69 83 ALA A O 1
ATOM 694 N N . GLN A 1 84 ? -1.182 13.609 2.896 1.00 95.25 84 GLN A N 1
ATOM 695 C CA . GLN A 1 84 ? -1.743 12.459 3.604 1.00 95.25 84 GLN A CA 1
ATOM 696 C C . GLN A 1 84 ? -1.389 12.470 5.099 1.00 95.25 84 GLN A C 1
ATOM 698 O O . GLN A 1 84 ? -2.240 12.134 5.925 1.00 95.25 84 GLN A O 1
ATOM 703 N N . LEU A 1 85 ? -0.160 12.857 5.459 1.00 95.12 85 LEU A N 1
ATOM 704 C CA . LEU A 1 85 ? 0.247 13.008 6.858 1.00 95.12 85 LEU A CA 1
ATOM 705 C C . LEU A 1 85 ? -0.550 14.105 7.566 1.00 95.12 85 LEU A C 1
ATOM 707 O O . LEU A 1 85 ? -0.988 13.897 8.695 1.00 95.12 85 LEU A O 1
ATOM 711 N N . GLU A 1 86 ? -0.779 15.234 6.899 1.00 96.69 86 GLU A N 1
ATOM 712 C CA . GLU A 1 86 ? -1.578 16.338 7.436 1.00 96.69 86 GLU A CA 1
ATOM 713 C C . GLU A 1 86 ? -3.050 15.941 7.622 1.00 96.69 86 GLU A C 1
ATOM 715 O O . GLU A 1 86 ? -3.657 16.223 8.651 1.00 96.69 86 GLU A O 1
ATOM 720 N N . GLN A 1 87 ? -3.629 15.192 6.680 1.00 95.44 87 GLN A N 1
ATOM 721 C CA . GLN A 1 87 ? -4.977 14.645 6.863 1.00 95.44 87 GLN A CA 1
ATOM 722 C C . GLN A 1 87 ? -5.053 13.672 8.045 1.00 95.44 87 GLN A C 1
ATOM 724 O O . GLN A 1 87 ? -6.013 13.710 8.816 1.00 95.44 87 GLN A O 1
ATOM 729 N N . MET A 1 88 ? -4.048 12.807 8.201 1.00 95.50 88 MET A N 1
ATOM 730 C CA . MET A 1 88 ? -3.991 11.859 9.313 1.00 95.50 88 MET A CA 1
ATOM 731 C C . MET A 1 88 ? -3.847 12.577 10.659 1.00 95.50 88 MET A C 1
ATOM 733 O O . MET A 1 88 ? -4.493 12.182 11.627 1.00 95.50 88 MET A O 1
ATOM 737 N N . SER A 1 89 ? -3.035 13.637 10.735 1.00 97.25 89 SER A N 1
ATOM 738 C CA . SER A 1 89 ? -2.857 14.397 11.976 1.00 97.25 89 SER A CA 1
ATOM 739 C C . SER A 1 89 ? -4.145 15.104 12.398 1.00 97.25 89 SER A C 1
ATOM 741 O O . SER A 1 89 ? -4.506 15.044 13.573 1.00 97.25 89 SER A O 1
ATOM 743 N N . VAL A 1 90 ? -4.890 15.678 11.447 1.00 97.69 90 VAL A N 1
ATOM 744 C CA . VAL A 1 90 ? -6.208 16.277 11.716 1.00 97.69 90 VAL A CA 1
ATOM 745 C C . VAL A 1 90 ? -7.200 15.224 12.213 1.00 97.69 90 VAL A C 1
ATOM 747 O O . VAL A 1 90 ? -7.901 15.463 13.193 1.00 97.69 90 VAL A O 1
ATOM 750 N N . GLN A 1 91 ? -7.235 14.037 11.596 1.00 94.75 91 GLN A N 1
ATOM 751 C CA . GLN A 1 91 ? -8.105 12.946 12.052 1.00 94.75 91 GLN A CA 1
ATOM 752 C C . GLN A 1 91 ? -7.753 12.465 13.461 1.00 94.75 91 GLN A C 1
ATOM 754 O O . GLN A 1 91 ? -8.655 12.184 14.248 1.00 94.75 91 GLN A O 1
ATOM 759 N N . LEU A 1 92 ? -6.464 12.366 13.793 1.00 96.25 92 LEU A N 1
ATOM 760 C CA . LEU A 1 92 ? -6.031 12.010 15.144 1.00 96.25 92 LEU A CA 1
ATOM 761 C C . LEU A 1 92 ? -6.483 13.060 16.161 1.00 96.25 92 LEU A C 1
ATOM 763 O O . LEU A 1 92 ? -7.091 12.696 17.162 1.00 96.25 92 LEU A O 1
ATOM 767 N N . GLN A 1 93 ? -6.299 14.346 15.859 1.00 97.12 93 GLN A N 1
ATOM 768 C CA . GLN A 1 93 ? -6.759 15.433 16.726 1.00 97.12 93 GLN A CA 1
ATOM 769 C C . GLN A 1 93 ? -8.286 15.416 16.922 1.00 97.12 93 GLN A C 1
ATOM 771 O O . GLN A 1 93 ? -8.782 15.647 18.029 1.00 97.12 93 GLN A O 1
ATOM 776 N N . GLU A 1 94 ? -9.048 15.125 15.866 1.00 97.06 94 GLU A N 1
ATOM 777 C CA . GLU A 1 94 ? -10.502 14.976 15.958 1.00 97.06 94 GLU A CA 1
ATOM 778 C C . GLU A 1 94 ? -10.881 13.808 16.878 1.00 97.06 94 GLU A C 1
ATOM 780 O O . GLU A 1 94 ? -11.750 13.954 17.738 1.00 97.06 94 GLU A O 1
ATOM 785 N N . LYS A 1 95 ? -10.200 12.662 16.753 1.00 94.19 95 LYS A N 1
ATOM 786 C CA . LYS A 1 95 ? -10.433 11.503 17.624 1.00 94.19 95 LYS A CA 1
ATOM 787 C C . LYS A 1 95 ? -10.042 11.765 19.071 1.00 94.19 95 LYS A C 1
ATOM 789 O O . LYS A 1 95 ? -10.801 11.375 19.953 1.00 94.19 95 LYS A O 1
ATOM 794 N N . ASP A 1 96 ? -8.947 12.473 19.322 1.00 97.38 96 ASP A N 1
ATOM 795 C CA . ASP A 1 96 ? -8.572 12.887 20.677 1.00 97.38 96 ASP A CA 1
ATOM 796 C C . ASP A 1 96 ? -9.652 13.783 21.296 1.00 97.38 96 ASP A C 1
ATOM 798 O O . ASP A 1 96 ? -10.044 13.590 22.447 1.00 97.38 96 ASP A O 1
ATOM 802 N N . THR A 1 97 ? -10.207 14.705 20.505 1.00 97.44 97 THR A N 1
ATOM 803 C CA . THR A 1 97 ? -11.316 15.566 20.941 1.00 97.44 97 THR A CA 1
ATOM 804 C C . THR A 1 97 ? -12.573 14.745 21.250 1.00 97.44 97 THR A C 1
ATOM 806 O O . THR A 1 97 ? -13.217 14.968 22.274 1.00 97.44 97 THR A O 1
ATOM 809 N N . GLN A 1 98 ? -12.906 13.756 20.413 1.00 96.81 98 GLN A N 1
ATOM 810 C CA . GLN A 1 98 ? -14.038 12.851 20.653 1.00 96.81 98 GLN A CA 1
ATOM 811 C C . GLN A 1 98 ? -13.850 12.025 21.931 1.00 96.81 98 GLN A C 1
ATOM 813 O O . GLN A 1 98 ? -14.788 11.888 22.712 1.00 96.81 98 GLN A O 1
ATOM 818 N N . VAL A 1 99 ? -12.644 11.507 22.181 1.00 97.50 99 VAL A N 1
ATOM 819 C CA . VAL A 1 99 ? -12.330 10.762 23.411 1.00 97.50 99 VAL A CA 1
ATOM 820 C C . VAL A 1 99 ? -12.472 11.658 24.641 1.00 97.50 99 VAL A C 1
ATOM 822 O O . VAL A 1 99 ? -13.054 11.234 25.637 1.00 97.50 99 VAL A O 1
ATOM 825 N N . GLN A 1 100 ? -11.999 12.905 24.578 1.00 96.62 100 GLN A N 1
ATOM 826 C CA . GLN A 1 100 ? -12.171 13.867 25.672 1.00 96.62 100 GLN A CA 1
ATOM 827 C C . GLN A 1 100 ? -13.649 14.149 25.962 1.00 96.62 100 GLN A C 1
ATOM 829 O O . GLN A 1 100 ? -14.053 14.140 27.123 1.00 96.62 100 GLN A O 1
ATOM 834 N N . GLN A 1 101 ? -14.464 14.344 24.922 1.00 96.62 101 GLN A N 1
ATOM 835 C CA . GLN A 1 101 ? -15.910 14.533 25.070 1.00 96.62 101 GLN A CA 1
ATOM 836 C C . GLN A 1 101 ? -16.588 13.301 25.676 1.00 96.62 101 GLN A C 1
ATOM 838 O O . GLN A 1 101 ? -17.419 13.438 26.572 1.00 96.62 101 GLN A O 1
ATOM 843 N N . LEU A 1 102 ? -16.210 12.100 25.229 1.00 97.25 102 LEU A N 1
ATOM 844 C CA . LEU A 1 102 ? -16.754 10.856 25.762 1.00 97.25 102 LEU A CA 1
ATOM 845 C C . LEU A 1 102 ? -16.420 10.704 27.251 1.00 97.25 102 LEU A C 1
ATOM 847 O O . LEU A 1 102 ? -17.311 10.430 28.050 1.00 97.25 102 LEU A O 1
ATOM 851 N N . ASN A 1 103 ? -15.166 10.956 27.635 1.00 97.06 103 ASN A N 1
ATOM 852 C CA . ASN A 1 103 ? -14.729 10.903 29.031 1.00 97.06 103 ASN A CA 1
ATOM 853 C C . ASN A 1 103 ? -15.472 11.923 29.904 1.00 97.06 103 ASN A C 1
ATOM 855 O O . ASN A 1 103 ? -15.853 11.598 31.025 1.00 97.06 103 ASN A O 1
ATOM 859 N N . GLN A 1 104 ? -15.721 13.127 29.384 1.00 96.94 104 GLN A N 1
ATOM 860 C CA . GLN A 1 104 ? -16.519 14.135 30.081 1.00 96.94 104 GLN A CA 1
ATOM 861 C C . GLN A 1 104 ? -17.962 13.652 30.299 1.00 96.94 104 GLN A C 1
ATOM 863 O O . GLN A 1 104 ? -18.469 13.719 31.415 1.00 96.94 104 GLN A O 1
ATOM 868 N N . SER A 1 105 ? -18.601 13.101 29.262 1.00 95.81 105 SER A N 1
ATOM 869 C CA . SER A 1 105 ? -19.964 12.563 29.377 1.00 95.81 105 SER A CA 1
ATOM 870 C C . SER A 1 105 ? -20.052 11.363 30.325 1.00 95.81 105 SER A C 1
ATOM 872 O O . SER A 1 105 ? -21.022 11.231 31.069 1.00 95.81 105 SER A O 1
ATOM 874 N N . LEU A 1 106 ? -19.017 10.514 30.344 1.00 97.50 106 LEU A N 1
ATOM 875 C CA . LEU A 1 106 ? -18.926 9.384 31.262 1.00 97.50 106 LEU A CA 1
ATOM 876 C C . LEU A 1 106 ? -18.862 9.885 32.707 1.00 97.50 106 LEU A C 1
ATOM 878 O O . LEU A 1 106 ? -19.669 9.458 33.527 1.00 97.50 106 LEU A O 1
ATOM 882 N N . PHE A 1 107 ? -17.986 10.851 32.988 1.00 98.06 107 PHE A N 1
ATOM 883 C CA . PHE A 1 107 ? -17.865 11.464 34.311 1.00 98.06 107 PHE A CA 1
ATOM 884 C C . PHE A 1 107 ? -19.181 12.104 34.790 1.00 98.06 107 PHE A C 1
ATOM 886 O O . PHE A 1 107 ? -19.578 11.953 35.949 1.00 98.06 107 PHE A O 1
ATOM 893 N N . GLU A 1 108 ? -19.897 12.788 33.895 1.00 97.00 108 GLU A N 1
ATOM 894 C CA . GLU A 1 108 ? -21.219 13.349 34.196 1.00 97.00 108 GLU A CA 1
ATOM 895 C C . GLU A 1 108 ? -22.242 12.255 34.530 1.00 97.00 108 GLU A C 1
ATOM 897 O O . GLU A 1 108 ? -22.983 12.390 35.505 1.00 97.00 108 GLU A O 1
ATOM 902 N N . SER A 1 109 ? -22.253 11.152 33.777 1.00 94.81 109 SER A N 1
ATOM 903 C CA . SER A 1 109 ? -23.148 10.019 34.043 1.00 94.81 109 SER A CA 1
ATOM 904 C C . SER A 1 109 ? -22.826 9.305 35.361 1.00 94.81 109 SER A C 1
ATOM 906 O O . SER A 1 109 ? -23.740 8.990 36.121 1.00 94.81 109 SER A O 1
ATOM 908 N N . GLU A 1 110 ? -21.543 9.123 35.689 1.00 97.12 110 GLU A N 1
ATOM 909 C CA . GLU A 1 110 ? -21.101 8.543 36.963 1.00 97.12 110 GLU A CA 1
ATOM 910 C C . GLU A 1 110 ? -21.541 9.416 38.144 1.00 97.12 110 GLU A C 1
ATOM 912 O O . GLU A 1 110 ? -22.033 8.908 39.153 1.00 97.12 110 GLU A O 1
ATOM 917 N N . THR A 1 111 ? -21.444 10.738 37.989 1.00 97.69 111 THR A N 1
ATOM 918 C CA . THR A 1 111 ? -21.908 11.698 38.998 1.00 97.69 111 THR A CA 1
ATOM 919 C C . THR A 1 111 ? -23.424 11.614 39.199 1.00 97.69 111 THR A C 1
ATOM 921 O O . THR A 1 111 ? -23.890 11.614 40.338 1.00 97.69 111 THR A O 1
ATOM 924 N N . GLN A 1 112 ? -24.204 11.501 38.119 1.00 96.69 112 GLN A N 1
ATOM 925 C CA . GLN A 1 112 ? -25.662 11.338 38.205 1.00 96.69 112 GLN A CA 1
ATOM 926 C C . GLN A 1 112 ? -26.052 10.034 38.906 1.00 96.69 112 GLN A C 1
ATOM 928 O O . GLN A 1 112 ? -26.945 10.037 39.753 1.00 96.69 112 GLN A O 1
ATOM 933 N N . VAL A 1 113 ? -25.369 8.927 38.598 1.00 96.88 113 VAL A N 1
ATOM 934 C CA . VAL A 1 113 ? -25.599 7.640 39.272 1.00 96.88 113 VAL A CA 1
ATOM 935 C C . VAL A 1 113 ? -25.294 7.749 40.765 1.00 96.88 113 VAL A C 1
ATOM 937 O O . VAL A 1 113 ? -26.089 7.276 41.577 1.00 96.88 113 VAL A O 1
ATOM 940 N N . ALA A 1 114 ? -24.197 8.410 41.147 1.00 96.25 114 ALA A N 1
ATOM 941 C CA . ALA A 1 114 ? -23.863 8.623 42.554 1.00 96.25 114 ALA A CA 1
ATOM 942 C C . ALA A 1 114 ? -24.957 9.418 43.291 1.00 96.25 114 ALA A C 1
ATOM 944 O O . ALA A 1 114 ? -25.390 9.007 44.365 1.00 96.25 114 ALA A O 1
ATOM 945 N N . GLN A 1 115 ? -25.466 10.492 42.680 1.00 96.06 115 GLN A N 1
ATOM 946 C CA . GLN A 1 115 ? -26.555 11.299 43.245 1.00 96.06 115 GLN A CA 1
ATOM 947 C C . GLN A 1 115 ? -27.863 10.511 43.386 1.00 96.06 115 GLN A C 1
ATOM 949 O O . GLN A 1 115 ? -28.509 10.575 44.428 1.00 96.06 115 GLN A O 1
ATOM 954 N N . LEU A 1 116 ? -28.253 9.743 42.363 1.00 96.06 116 LEU A N 1
ATOM 955 C CA . LEU A 1 116 ? -29.448 8.893 42.426 1.00 96.06 116 LEU A CA 1
ATOM 956 C C . LEU A 1 116 ? -29.318 7.807 43.498 1.00 96.06 116 LEU A C 1
ATOM 958 O O . LEU A 1 116 ? -30.296 7.482 44.165 1.00 96.06 116 LEU A O 1
ATOM 962 N N . THR A 1 117 ? -28.113 7.267 43.683 1.00 96.50 117 THR A N 1
ATOM 963 C CA . THR A 1 117 ? -27.836 6.272 44.728 1.00 96.50 117 THR A CA 1
ATOM 964 C C . THR A 1 117 ? -27.989 6.885 46.121 1.00 96.50 117 THR A C 1
ATOM 966 O O . THR A 1 117 ? -28.595 6.269 46.994 1.00 96.50 117 THR A O 1
ATOM 969 N N . GLU A 1 118 ? -27.503 8.113 46.320 1.00 96.69 118 GLU A N 1
ATOM 970 C CA . GLU A 1 118 ? -27.677 8.855 47.574 1.00 96.69 118 GLU A CA 1
ATOM 971 C C . GLU A 1 118 ? -29.159 9.153 47.859 1.00 96.69 118 GLU A C 1
ATOM 973 O O . GLU A 1 118 ? -29.640 8.885 48.959 1.00 96.69 118 GLU A O 1
ATOM 978 N N . GLN A 1 119 ? -29.912 9.611 46.854 1.00 96.00 119 GLN A N 1
ATOM 979 C CA . GLN A 1 119 ? -31.358 9.843 46.979 1.00 96.00 119 GLN A CA 1
ATOM 980 C C . GLN A 1 119 ? -32.135 8.562 47.302 1.00 96.00 119 GLN A C 1
ATOM 982 O O . GLN A 1 119 ? -33.053 8.582 48.124 1.00 96.00 119 GLN A O 1
ATOM 987 N N . LEU A 1 120 ? -31.776 7.439 46.673 1.00 95.94 120 LEU A N 1
ATOM 988 C CA . LEU A 1 120 ? -32.401 6.151 46.955 1.00 95.94 120 LEU A CA 1
ATOM 989 C C . LEU A 1 120 ? -32.169 5.751 48.416 1.00 95.94 120 LEU A C 1
ATOM 991 O O . LEU A 1 120 ? -33.131 5.410 49.103 1.00 95.94 120 LEU A O 1
ATOM 995 N N . GLN A 1 121 ? -30.930 5.878 48.903 1.00 96.25 121 GLN A N 1
ATOM 996 C CA . GLN A 1 121 ? -30.569 5.581 50.290 1.00 96.25 121 GLN A CA 1
ATOM 997 C C . GLN A 1 121 ? -31.327 6.469 51.292 1.00 96.25 121 GLN A C 1
ATOM 999 O O . GLN A 1 121 ? -31.758 5.987 52.342 1.00 96.25 121 GLN A O 1
ATOM 1004 N N . GLU A 1 122 ? -31.516 7.753 50.980 1.00 96.00 122 GLU A N 1
ATOM 1005 C CA . GLU A 1 122 ? -32.323 8.658 51.804 1.00 96.00 122 GLU A CA 1
ATOM 1006 C C . GLU A 1 122 ? -33.794 8.215 51.848 1.00 96.00 122 GLU A C 1
ATOM 1008 O O . GLU A 1 122 ? -34.369 8.107 52.934 1.00 96.00 122 GLU A O 1
ATOM 1013 N N . SER A 1 123 ? -34.376 7.856 50.698 1.00 94.31 123 SER A N 1
ATOM 1014 C CA . SER A 1 123 ? -35.757 7.359 50.630 1.00 94.31 123 SER A CA 1
ATOM 1015 C C . SER A 1 123 ? -35.945 6.036 51.384 1.00 94.31 123 SER A C 1
ATOM 1017 O O . SER A 1 123 ? -36.935 5.858 52.093 1.00 94.31 123 SER A O 1
ATOM 1019 N N . GLU A 1 124 ? -34.974 5.122 51.306 1.00 95.75 124 GLU A N 1
ATOM 1020 C CA . GLU A 1 124 ? -34.994 3.861 52.052 1.00 95.75 124 GLU A CA 1
ATOM 1021 C C . GLU A 1 124 ? -34.941 4.122 53.562 1.00 95.75 124 GLU A C 1
ATOM 1023 O O . GLU A 1 124 ? -35.685 3.504 54.327 1.00 95.75 124 GLU A O 1
ATOM 1028 N N . ALA A 1 125 ? -34.125 5.083 54.004 1.00 94.31 125 ALA A N 1
ATOM 1029 C CA . ALA A 1 125 ? -34.072 5.490 55.404 1.00 94.31 125 ALA A CA 1
ATOM 1030 C C . ALA A 1 125 ? -35.398 6.109 55.885 1.00 94.31 125 ALA A C 1
ATOM 1032 O O . ALA A 1 125 ? -35.793 5.893 57.034 1.00 94.31 125 ALA A O 1
ATOM 1033 N N . GLU A 1 126 ? -36.103 6.861 55.037 1.00 95.62 126 GLU A N 1
ATOM 1034 C CA . GLU A 1 126 ? -37.453 7.354 55.339 1.00 95.62 126 GLU A CA 1
ATOM 1035 C C . GLU A 1 126 ? -38.477 6.222 55.452 1.00 95.62 126 GLU A C 1
ATOM 1037 O O . GLU A 1 126 ? -39.265 6.211 56.401 1.00 95.62 126 GLU A O 1
ATOM 1042 N N . VAL A 1 127 ? -38.435 5.237 54.548 1.00 94.56 127 VAL A N 1
ATOM 1043 C CA . VAL A 1 127 ? -39.307 4.052 54.608 1.00 94.56 127 VAL A CA 1
ATOM 1044 C C . VAL A 1 127 ? -39.078 3.270 55.901 1.00 94.56 127 VAL A C 1
ATOM 1046 O O . VAL A 1 127 ? -40.049 2.876 56.547 1.00 94.56 127 VAL A O 1
ATOM 1049 N N . ILE A 1 128 ? -37.821 3.097 56.327 1.00 95.25 128 ILE A N 1
ATOM 1050 C CA . ILE A 1 128 ? -37.493 2.441 57.603 1.00 95.25 128 ILE A CA 1
ATOM 1051 C C . ILE A 1 128 ? -38.115 3.206 58.778 1.00 95.25 128 ILE A C 1
ATOM 1053 O O . ILE A 1 128 ? -38.812 2.603 59.592 1.00 95.25 128 ILE A O 1
ATOM 1057 N N . LYS A 1 129 ? -37.949 4.536 58.836 1.00 94.56 129 LYS A N 1
ATOM 1058 C CA . LYS A 1 129 ? -38.563 5.368 59.891 1.00 94.56 129 LYS A CA 1
ATOM 1059 C C . LYS A 1 129 ? -40.087 5.246 59.907 1.00 94.56 129 LYS A C 1
ATOM 1061 O O . LYS A 1 129 ? -40.687 5.179 60.979 1.00 94.56 129 LYS A O 1
ATOM 1066 N N . LEU A 1 130 ? -40.717 5.235 58.732 1.00 94.31 130 LEU A N 1
ATOM 1067 C CA . LEU A 1 130 ? -42.168 5.105 58.609 1.00 94.31 130 LEU A CA 1
ATOM 1068 C C . LEU A 1 130 ? -42.647 3.727 59.086 1.00 94.31 130 LEU A C 1
ATOM 1070 O O . LEU A 1 130 ? -43.661 3.631 59.775 1.00 94.31 130 LEU A O 1
ATOM 1074 N N . ASN A 1 131 ? -41.899 2.672 58.764 1.00 94.50 131 ASN A N 1
ATOM 1075 C CA . ASN A 1 131 ? -42.188 1.318 59.216 1.00 94.50 131 ASN A CA 1
ATOM 1076 C C . ASN A 1 131 ? -42.042 1.178 60.741 1.00 94.50 131 ASN A C 1
ATOM 1078 O O . ASN A 1 131 ? -42.921 0.612 61.387 1.00 94.50 131 ASN A O 1
ATOM 1082 N N . ASP A 1 132 ? -40.997 1.762 61.334 1.00 95.06 132 ASP A N 1
ATOM 1083 C CA . ASP A 1 132 ? -40.816 1.792 62.792 1.00 95.06 132 ASP A CA 1
ATOM 1084 C C . ASP A 1 132 ? -41.977 2.514 63.494 1.00 95.06 132 ASP A C 1
ATOM 1086 O O . ASP A 1 132 ? -42.482 2.048 64.518 1.00 95.06 132 ASP A O 1
ATOM 1090 N N . PHE A 1 133 ? -42.448 3.628 62.924 1.00 95.50 133 PHE A N 1
ATOM 1091 C CA . PHE A 1 133 ? -43.616 4.345 63.436 1.00 95.50 133 PHE A CA 1
ATOM 1092 C C . PHE A 1 133 ? -44.892 3.493 63.376 1.00 95.50 133 PHE A C 1
ATOM 1094 O O . PHE A 1 133 ? -45.659 3.464 64.340 1.00 95.50 133 PHE A O 1
ATOM 1101 N N . LEU A 1 134 ? -45.113 2.764 62.277 1.00 93.81 134 LEU A N 1
ATOM 1102 C CA . LEU A 1 134 ? -46.251 1.847 62.149 1.00 93.81 134 LEU A CA 1
ATOM 1103 C C . LEU A 1 134 ? -46.211 0.737 63.205 1.00 93.81 134 LEU A C 1
ATOM 1105 O O . LEU A 1 134 ? -47.244 0.449 63.809 1.00 93.81 134 LEU A O 1
ATOM 1109 N N . ILE A 1 135 ? -45.034 0.167 63.480 1.00 94.75 135 ILE A N 1
ATOM 1110 C CA . ILE A 1 135 ? -44.852 -0.847 64.532 1.00 94.75 135 ILE A CA 1
ATOM 1111 C C . ILE A 1 135 ? -45.196 -0.269 65.913 1.00 94.75 135 ILE A C 1
ATOM 1113 O O . ILE A 1 135 ? -45.913 -0.904 66.692 1.00 94.75 135 ILE A O 1
ATOM 1117 N N . GLN A 1 136 ? -44.731 0.946 66.223 1.00 94.06 136 GLN A N 1
ATOM 1118 C CA . GLN A 1 136 ? -45.070 1.619 67.484 1.00 94.06 136 GLN A CA 1
ATOM 1119 C C . GLN A 1 136 ? -46.578 1.853 67.614 1.00 94.06 136 GLN A C 1
ATOM 1121 O O . GLN A 1 136 ? -47.162 1.567 68.659 1.00 94.06 136 GLN A O 1
ATOM 1126 N N . TYR A 1 137 ? -47.222 2.327 66.547 1.00 91.44 137 TYR A N 1
ATOM 1127 C CA . TYR A 1 137 ? -48.661 2.572 66.534 1.00 91.44 137 TYR A CA 1
ATOM 1128 C C . TYR A 1 137 ? -49.473 1.281 66.720 1.00 91.44 137 TYR A C 1
ATOM 1130 O O . TYR A 1 137 ? -50.414 1.258 67.511 1.00 91.44 137 TYR A O 1
ATOM 1138 N N . GLN A 1 138 ? -49.080 0.194 66.049 1.00 92.56 138 GLN A N 1
ATOM 1139 C CA . GLN A 1 138 ? -49.682 -1.130 66.239 1.00 92.56 138 GLN A CA 1
ATOM 1140 C C . GLN A 1 138 ? -49.538 -1.620 67.683 1.00 92.56 138 GLN A C 1
ATOM 1142 O O . GLN A 1 138 ? -50.507 -2.105 68.256 1.00 92.56 138 GLN A O 1
ATOM 1147 N N . THR A 1 139 ? -48.364 -1.436 68.292 1.00 94.38 139 THR A N 1
ATOM 1148 C CA . THR A 1 139 ? -48.122 -1.817 69.695 1.00 94.38 139 THR A CA 1
ATOM 1149 C C . THR A 1 139 ? -49.043 -1.054 70.648 1.00 94.38 139 THR A C 1
ATOM 1151 O O . THR A 1 139 ? -49.633 -1.650 71.544 1.00 94.38 139 THR A O 1
ATOM 1154 N N . MET A 1 140 ? -49.220 0.252 70.424 1.00 93.44 140 MET A N 1
ATOM 1155 C CA . MET A 1 140 ? -50.111 1.081 71.239 1.00 93.44 140 MET A CA 1
ATOM 1156 C C . MET A 1 140 ? -51.584 0.678 71.083 1.00 93.44 140 MET A C 1
ATOM 1158 O O . MET A 1 140 ? -52.327 0.681 72.060 1.00 93.44 140 MET A O 1
ATOM 1162 N N . LEU A 1 141 ? -52.016 0.311 69.871 1.00 90.75 141 LEU A N 1
ATOM 1163 C CA . LEU A 1 141 ? -53.363 -0.225 69.649 1.00 90.75 141 LEU A CA 1
ATOM 1164 C C . LEU A 1 141 ? -53.581 -1.549 70.388 1.00 90.75 141 LEU A C 1
ATOM 1166 O O . LEU A 1 141 ? -54.638 -1.729 70.987 1.00 90.75 141 LEU A O 1
ATOM 1170 N N . GLU A 1 142 ? -52.593 -2.445 70.369 1.00 93.25 142 GLU A N 1
ATOM 1171 C CA . GLU A 1 142 ? -52.655 -3.728 71.076 1.00 93.25 142 GLU A CA 1
ATOM 1172 C C . GLU A 1 142 ? -52.753 -3.528 72.598 1.00 93.25 142 GLU A C 1
ATOM 1174 O O . GLU A 1 142 ? -53.564 -4.171 73.263 1.00 93.25 142 GLU A O 1
ATOM 1179 N N . GLU A 1 143 ? -51.984 -2.582 73.150 1.00 91.75 143 GLU A N 1
ATOM 1180 C CA . GLU A 1 143 ? -52.021 -2.223 74.573 1.00 91.75 143 GLU A CA 1
ATOM 1181 C C . GLU A 1 143 ? -53.391 -1.664 74.983 1.00 91.75 143 GLU A C 1
ATOM 1183 O O . GLU A 1 143 ? -53.996 -2.149 75.942 1.00 91.75 143 GLU A O 1
ATOM 1188 N N . VAL A 1 144 ? -53.937 -0.718 74.210 1.00 89.81 144 VAL A N 1
ATOM 1189 C CA . VAL A 1 144 ? -55.286 -0.172 74.443 1.00 89.81 144 VAL A CA 1
ATOM 1190 C C . VAL A 1 144 ? -56.353 -1.264 74.341 1.00 89.81 144 VAL A C 1
ATOM 1192 O O . VAL A 1 144 ? -57.286 -1.287 75.146 1.00 89.81 144 VAL A O 1
ATOM 1195 N N . ASN A 1 145 ? -56.233 -2.182 73.377 1.00 89.38 145 ASN A N 1
ATOM 1196 C CA . ASN A 1 145 ? -57.184 -3.281 73.229 1.00 89.38 145 ASN A CA 1
ATOM 1197 C C . ASN A 1 145 ? -57.119 -4.246 74.427 1.00 89.38 145 ASN A C 1
ATOM 1199 O O . ASN A 1 145 ? -58.157 -4.626 74.967 1.00 89.38 145 ASN A O 1
ATOM 1203 N N . SER A 1 146 ? -55.915 -4.555 74.917 1.00 87.56 146 SER A N 1
ATOM 1204 C CA . SER A 1 146 ? -55.707 -5.342 76.140 1.00 87.56 146 SER A CA 1
ATOM 1205 C C . SER A 1 146 ? -56.308 -4.664 77.381 1.00 87.56 146 SER A C 1
ATOM 1207 O O . SER A 1 146 ? -56.955 -5.319 78.202 1.00 87.56 146 SER A O 1
ATOM 1209 N N . GLU A 1 147 ? -56.132 -3.350 77.545 1.00 87.31 147 GLU A N 1
ATOM 1210 C CA . GLU A 1 147 ? -56.748 -2.598 78.651 1.00 87.31 147 GLU A CA 1
ATOM 1211 C C . GLU A 1 147 ? -58.281 -2.571 78.564 1.00 87.31 147 GLU A C 1
ATOM 1213 O O . GLU A 1 147 ? -58.974 -2.668 79.588 1.00 87.31 147 GLU A O 1
ATOM 1218 N N . LEU A 1 148 ? -58.822 -2.465 77.348 1.00 86.19 148 LEU A N 1
ATOM 1219 C CA . LEU A 1 148 ? -60.258 -2.515 77.095 1.00 86.19 148 LEU A CA 1
ATOM 1220 C C . LEU A 1 148 ? -60.835 -3.886 77.467 1.00 86.19 148 LEU A C 1
ATOM 1222 O O . LEU A 1 148 ? -61.844 -3.947 78.175 1.00 86.19 148 LEU A O 1
ATOM 1226 N N . GLU A 1 149 ? -60.182 -4.974 77.055 1.00 86.38 149 GLU A N 1
ATOM 1227 C CA . GLU A 1 149 ? -60.561 -6.343 77.421 1.00 86.38 149 GLU A CA 1
ATOM 1228 C C . GLU A 1 149 ? -60.486 -6.566 78.937 1.00 86.38 149 GLU A C 1
ATOM 1230 O O . GLU A 1 149 ? -61.422 -7.107 79.533 1.00 86.38 149 GLU A O 1
ATOM 1235 N N . ALA A 1 150 ? -59.427 -6.088 79.599 1.00 81.56 150 ALA A N 1
ATOM 1236 C CA . ALA A 1 150 ? -59.289 -6.173 81.054 1.00 81.56 150 ALA A CA 1
ATOM 1237 C C . ALA A 1 150 ? -60.406 -5.410 81.789 1.00 81.56 150 ALA A C 1
ATOM 1239 O O . ALA A 1 150 ? -60.978 -5.911 82.763 1.00 81.56 150 ALA A O 1
ATOM 1240 N N . SER A 1 151 ? -60.759 -4.220 81.300 1.00 78.69 151 SER A N 1
ATOM 1241 C CA . SER A 1 151 ? -61.858 -3.416 81.843 1.00 78.69 151 SER A CA 1
ATOM 1242 C C . SER A 1 151 ? -63.215 -4.100 81.633 1.00 78.69 151 SER A C 1
ATOM 1244 O O . SER A 1 151 ? -64.026 -4.168 82.558 1.00 78.69 151 SER A O 1
ATOM 1246 N N . GLN A 1 152 ? -63.459 -4.681 80.454 1.00 78.75 152 GLN A N 1
ATOM 1247 C CA . GLN A 1 152 ? -64.671 -5.461 80.170 1.00 78.75 152 GLN A CA 1
ATOM 1248 C C . GLN A 1 152 ? -64.764 -6.730 81.029 1.00 78.75 152 GLN A C 1
ATOM 1250 O O . GLN A 1 152 ? -65.849 -7.065 81.517 1.00 78.75 152 GLN A O 1
ATOM 1255 N N . ALA A 1 153 ? -63.646 -7.417 81.276 1.00 76.56 153 ALA A N 1
ATOM 1256 C CA . ALA A 1 153 ? -63.590 -8.577 82.161 1.00 76.56 153 ALA A CA 1
ATOM 1257 C C . ALA A 1 153 ? -63.913 -8.199 83.616 1.00 76.56 153 ALA A C 1
ATOM 1259 O O . ALA A 1 153 ? -64.673 -8.908 84.279 1.00 76.56 153 ALA A O 1
ATOM 1260 N N . GLN A 1 154 ? -63.418 -7.055 84.100 1.00 74.31 154 GLN A N 1
ATOM 1261 C CA . GLN A 1 154 ? -63.771 -6.531 85.425 1.00 74.31 154 GLN A CA 1
ATOM 1262 C C . GLN A 1 154 ? -65.267 -6.197 85.530 1.00 74.31 154 GLN A C 1
ATOM 1264 O O . GLN A 1 154 ? -65.916 -6.589 86.501 1.00 74.31 154 GLN A O 1
ATOM 1269 N N . VAL A 1 155 ? -65.851 -5.549 84.516 1.00 70.69 155 VAL A N 1
ATOM 1270 C CA . VAL A 1 155 ? -67.302 -5.276 84.460 1.00 70.69 155 VAL A CA 1
ATOM 1271 C C . VAL A 1 155 ? -68.115 -6.577 84.423 1.00 70.69 155 VAL A C 1
ATOM 1273 O O . VAL A 1 155 ? -69.149 -6.685 85.087 1.00 70.69 155 VAL A O 1
ATOM 1276 N N . SER A 1 156 ? -67.628 -7.598 83.716 1.00 65.38 156 SER A N 1
ATOM 1277 C CA . SER A 1 156 ? -68.264 -8.920 83.652 1.00 65.38 156 SER A CA 1
ATOM 1278 C C . SER A 1 156 ? -68.225 -9.642 85.002 1.00 65.38 156 SER A C 1
ATOM 1280 O O . SER A 1 156 ? -69.238 -10.209 85.406 1.00 65.38 156 SER A O 1
ATOM 1282 N N . GLN A 1 157 ? -67.116 -9.557 85.748 1.00 62.44 157 GLN A N 1
ATOM 1283 C CA . GLN A 1 157 ? -66.985 -10.105 87.109 1.00 62.44 157 GLN A CA 1
ATOM 1284 C C . GLN A 1 157 ? -67.874 -9.380 88.131 1.00 62.44 157 GLN A C 1
ATOM 1286 O O . GLN A 1 157 ? -68.457 -10.016 89.011 1.00 62.44 157 GLN A O 1
ATOM 1291 N N . PHE A 1 158 ? -68.045 -8.062 87.995 1.00 55.72 158 PHE A N 1
ATOM 1292 C CA . PHE A 1 158 ? -69.031 -7.312 88.781 1.00 55.72 158 PHE A CA 1
ATOM 1293 C C . PHE A 1 158 ? -70.470 -7.708 88.428 1.00 55.72 158 PHE A C 1
ATOM 1295 O O . PHE A 1 158 ? -71.306 -7.829 89.323 1.00 55.72 158 PHE A O 1
ATOM 1302 N N . SER A 1 159 ? -70.737 -8.006 87.155 1.00 52.97 159 SER A N 1
ATOM 1303 C CA . SER A 1 159 ? -72.038 -8.501 86.687 1.00 52.97 159 SER A CA 1
ATOM 1304 C C . SER A 1 159 ? -72.304 -9.961 87.095 1.00 52.97 159 SER A C 1
ATOM 1306 O O . SER A 1 159 ? -73.456 -10.357 87.221 1.00 52.97 159 SER A O 1
ATOM 1308 N N . THR A 1 160 ? -71.269 -10.765 87.385 1.00 45.88 160 THR A N 1
ATOM 1309 C CA . THR A 1 160 ? -71.442 -12.145 87.892 1.00 45.88 160 THR A CA 1
ATOM 1310 C C . THR A 1 160 ? -71.743 -12.199 89.395 1.00 45.88 160 THR A C 1
ATOM 1312 O O . THR A 1 160 ? -72.305 -13.182 89.869 1.00 45.88 160 THR A O 1
ATOM 1315 N N . ASN A 1 161 ? -71.440 -11.134 90.147 1.00 42.19 161 ASN A N 1
ATOM 1316 C CA . ASN A 1 161 ? -71.820 -10.998 91.561 1.00 42.19 161 ASN A CA 1
ATOM 1317 C C . ASN A 1 161 ? -73.221 -10.380 91.764 1.00 42.19 161 ASN A C 1
ATOM 1319 O O . ASN A 1 161 ? -73.663 -10.213 92.901 1.00 42.19 161 ASN A O 1
ATOM 1323 N N . GLN A 1 162 ? -73.942 -10.086 90.678 1.00 44.50 162 GLN A N 1
ATOM 1324 C CA . GLN A 1 162 ? -75.362 -9.732 90.671 1.00 44.50 162 GLN A CA 1
ATOM 1325 C C . GLN A 1 162 ? -76.055 -10.387 89.470 1.00 44.50 162 GLN A C 1
ATOM 1327 O O . GLN A 1 162 ? -76.427 -9.727 88.508 1.00 44.50 162 GLN A O 1
ATOM 1332 N N . ALA A 1 163 ? -76.268 -11.698 89.538 1.00 33.09 163 ALA A N 1
ATOM 1333 C CA . ALA A 1 163 ? -77.206 -12.376 88.650 1.00 33.09 163 ALA A CA 1
ATOM 1334 C C . ALA A 1 163 ? -78.150 -13.259 89.477 1.00 33.09 163 ALA A C 1
ATOM 1336 O O . ALA A 1 163 ? -77.957 -14.464 89.609 1.00 33.09 163 ALA A O 1
ATOM 1337 N N . VAL A 1 164 ? -79.181 -12.625 90.047 1.00 33.97 164 VAL A N 1
ATOM 1338 C CA . VAL A 1 164 ? -80.492 -13.265 90.195 1.00 33.97 164 VAL A CA 1
ATOM 1339 C C . VAL A 1 164 ? -81.229 -13.002 88.884 1.00 33.97 164 VAL A C 1
ATOM 1341 O O . VAL A 1 164 ? -81.608 -11.874 88.594 1.00 33.97 164 VAL A O 1
ATOM 1344 N N . GLU A 1 165 ? -81.305 -14.049 88.071 1.00 33.25 165 GLU A N 1
ATOM 1345 C CA . GLU A 1 165 ? -82.489 -14.509 87.340 1.00 33.25 165 GLU A CA 1
ATOM 1346 C C . GLU A 1 165 ? -83.521 -13.450 86.890 1.00 33.25 165 GLU A C 1
ATOM 1348 O O . GLU A 1 165 ? -84.306 -12.928 87.679 1.00 33.25 165 GLU A O 1
ATOM 1353 N N . SER A 1 166 ? -83.610 -13.214 85.578 1.00 31.73 166 SER A N 1
ATOM 1354 C CA . SER A 1 166 ? -84.880 -13.401 84.856 1.00 31.73 166 SER A CA 1
ATOM 1355 C C . SER A 1 166 ? -84.690 -13.365 83.340 1.00 31.73 166 SER A C 1
ATOM 1357 O O . SER A 1 166 ? -84.276 -12.387 82.725 1.00 31.73 166 SER A O 1
ATOM 1359 N N . GLU A 1 167 ? -85.019 -14.514 82.777 1.00 34.09 167 GLU A N 1
ATOM 1360 C CA . GLU A 1 167 ? -85.329 -14.823 81.393 1.00 34.09 167 GLU A CA 1
ATOM 1361 C C . GLU A 1 167 ? -86.599 -14.077 80.935 1.00 34.09 167 GLU A C 1
ATOM 1363 O O . GLU A 1 167 ? -87.497 -13.869 81.749 1.00 34.09 167 GLU A O 1
ATOM 1368 N N . ILE A 1 168 ? -86.651 -13.671 79.656 1.00 27.88 168 ILE A N 1
ATOM 1369 C CA . ILE A 1 168 ? -87.786 -13.759 78.703 1.00 27.88 168 ILE A CA 1
ATOM 1370 C C . ILE A 1 168 ? -87.367 -13.055 77.386 1.00 27.88 168 ILE A C 1
ATOM 1372 O O . ILE A 1 168 ? -87.141 -11.848 77.339 1.00 27.88 168 ILE A O 1
ATOM 1376 N N . GLN A 1 169 ? -87.263 -13.843 76.311 1.00 34.59 169 GLN A N 1
ATOM 1377 C CA . GLN A 1 169 ? -87.388 -13.433 74.894 1.00 34.59 169 GLN A CA 1
ATOM 1378 C C . GLN A 1 169 ? -88.893 -13.335 74.506 1.00 34.59 169 GLN A C 1
ATOM 1380 O O . GLN A 1 169 ? -89.692 -13.798 75.319 1.00 34.59 169 GLN A O 1
ATOM 1385 N N . PRO A 1 170 ? -89.352 -12.915 73.294 1.00 57.56 170 PRO A N 1
ATOM 1386 C CA . PRO A 1 170 ? -88.641 -12.618 72.034 1.00 57.56 170 PRO A CA 1
ATOM 1387 C C . PRO A 1 170 ? -89.180 -11.377 71.260 1.00 57.56 170 PRO A C 1
ATOM 1389 O O . PRO A 1 170 ? -90.027 -10.640 71.747 1.00 57.56 170 PRO A O 1
ATOM 1392 N N . GLU A 1 171 ? -88.699 -11.230 70.015 1.00 27.17 171 GLU A N 1
ATOM 1393 C CA . GLU A 1 171 ? -89.310 -10.572 68.835 1.00 27.17 171 GLU A CA 1
ATOM 1394 C C . GLU A 1 171 ? -88.601 -9.324 68.264 1.00 27.17 171 GLU A C 1
ATOM 1396 O O . GLU A 1 171 ? -88.691 -8.200 68.746 1.00 27.17 171 GLU A O 1
ATOM 1401 N N . SER A 1 172 ? -87.892 -9.582 67.157 1.00 40.47 172 SER A N 1
ATOM 1402 C CA . SER A 1 172 ? -87.472 -8.664 66.078 1.00 40.47 172 SER A CA 1
ATOM 1403 C C . SER A 1 172 ? -88.693 -8.262 65.202 1.00 40.47 172 SER A C 1
ATOM 1405 O O . SER A 1 172 ? -89.768 -8.796 65.474 1.00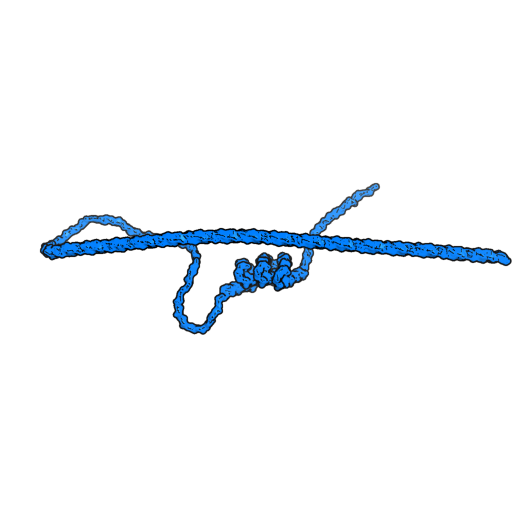 40.47 172 SER A O 1
ATOM 1407 N N . PRO A 1 173 ? -88.604 -7.482 64.087 1.00 60.75 173 PRO A N 1
ATOM 1408 C CA . PRO A 1 173 ? -87.434 -6.953 63.350 1.00 60.75 173 PRO A CA 1
ATOM 1409 C C . PRO A 1 173 ? -87.645 -5.514 62.773 1.00 60.75 173 PRO A C 1
ATOM 1411 O O . PRO A 1 173 ? -88.536 -4.805 63.226 1.00 60.75 173 PRO A O 1
ATOM 1414 N N . ILE A 1 174 ? -86.889 -5.158 61.707 1.00 28.98 174 ILE A N 1
ATOM 1415 C CA . ILE A 1 174 ? -87.073 -4.069 60.698 1.00 28.98 174 ILE A CA 1
ATOM 1416 C C . ILE A 1 174 ? -86.053 -2.907 60.900 1.00 28.98 174 ILE A C 1
ATOM 1418 O O . ILE A 1 174 ? -85.999 -2.346 61.981 1.00 28.98 174 ILE A O 1
ATOM 1422 N N . LEU A 1 175 ? -85.177 -2.475 59.970 1.00 28.95 175 LEU A N 1
ATOM 1423 C CA . LEU A 1 175 ? -85.198 -2.456 58.499 1.00 28.95 175 LEU A CA 1
ATOM 1424 C C . LEU A 1 175 ? -83.783 -2.222 57.891 1.00 28.95 175 LEU A C 1
ATOM 1426 O O . LEU A 1 175 ? -83.031 -1.390 58.384 1.00 28.95 175 LEU A O 1
ATOM 1430 N N . ALA A 1 176 ? -83.545 -2.898 56.761 1.00 30.41 176 ALA A N 1
ATOM 1431 C CA . ALA A 1 176 ? -82.798 -2.539 55.538 1.00 30.41 176 ALA A CA 1
ATOM 1432 C C . ALA A 1 176 ? -81.311 -2.110 55.521 1.00 30.41 176 ALA A C 1
ATOM 1434 O O . ALA A 1 176 ? -80.899 -1.071 56.027 1.00 30.41 176 ALA A O 1
ATOM 1435 N N . SER A 1 177 ? -80.581 -2.888 54.711 1.00 37.56 177 SER A N 1
ATOM 1436 C CA . SER A 1 177 ? -79.331 -2.609 53.991 1.00 37.56 177 SER A CA 1
ATOM 1437 C C . SER A 1 177 ? -79.308 -1.292 53.200 1.00 37.56 177 SER A C 1
ATOM 1439 O O . SER A 1 177 ? -80.355 -0.732 52.868 1.00 37.56 177 SER A O 1
ATOM 1441 N N . PRO A 1 178 ? -78.118 -0.939 52.686 1.00 40.09 178 PRO A N 1
ATOM 1442 C CA . PRO A 1 178 ? -78.015 -0.822 51.236 1.00 40.09 178 PRO A CA 1
ATOM 1443 C C . PRO A 1 178 ? -77.009 -1.805 50.620 1.00 40.09 178 PRO A C 1
ATOM 1445 O O . PRO A 1 178 ? -75.946 -2.099 51.158 1.00 40.09 178 PRO A O 1
ATOM 1448 N N . THR A 1 179 ? -77.431 -2.295 49.462 1.00 34.25 179 THR A N 1
ATOM 1449 C CA . THR A 1 179 ? -76.723 -3.012 48.401 1.00 34.25 179 THR A CA 1
ATOM 1450 C C . THR A 1 179 ? -75.664 -2.135 47.726 1.00 34.25 179 THR A C 1
ATOM 1452 O O . THR A 1 179 ? -75.987 -0.995 47.411 1.00 34.25 179 THR A O 1
ATOM 1455 N N . ILE A 1 180 ? -74.484 -2.692 47.414 1.00 34.47 180 ILE A N 1
ATOM 1456 C CA . ILE A 1 180 ? -73.667 -2.412 46.206 1.00 34.47 180 ILE A CA 1
ATOM 1457 C C . ILE A 1 180 ? -72.958 -3.740 45.871 1.00 34.47 180 ILE A C 1
ATOM 1459 O O . ILE A 1 180 ? -72.082 -4.174 46.610 1.00 34.47 180 ILE A O 1
ATOM 1463 N N . GLU A 1 181 ? -73.598 -4.594 45.074 1.00 30.75 181 GLU A N 1
ATOM 1464 C CA . GLU A 1 181 ? -73.286 -4.859 43.656 1.00 30.75 181 GLU A CA 1
ATOM 1465 C C . GLU A 1 181 ? -71.913 -5.506 43.404 1.00 30.75 181 GLU A C 1
ATOM 1467 O O . GLU A 1 181 ? -70.865 -4.872 43.332 1.00 30.75 181 GLU A O 1
ATOM 1472 N N . GLU A 1 182 ? -71.996 -6.824 43.239 1.00 42.97 182 GLU A N 1
ATOM 1473 C CA . GLU A 1 182 ? -71.138 -7.669 42.423 1.00 42.97 182 GLU A CA 1
ATOM 1474 C C . GLU A 1 182 ? -71.002 -7.099 41.001 1.00 42.97 182 GLU A C 1
ATOM 1476 O O . GLU A 1 182 ? -71.998 -6.971 40.293 1.00 42.97 182 GLU A O 1
ATOM 1481 N N . ILE A 1 183 ? -69.770 -6.821 40.566 1.00 33.28 183 ILE A N 1
ATOM 1482 C CA . ILE A 1 183 ? -69.385 -6.909 39.153 1.00 33.28 183 ILE A CA 1
ATOM 1483 C C . ILE A 1 183 ? -68.073 -7.691 39.093 1.00 33.28 183 ILE A C 1
ATOM 1485 O O . ILE A 1 183 ? -66.998 -7.211 39.454 1.00 33.28 183 ILE A O 1
ATOM 1489 N N . VAL A 1 184 ? -68.227 -8.945 38.683 1.00 39.78 184 VAL A N 1
ATOM 1490 C CA . VAL A 1 184 ? -67.201 -9.781 38.069 1.00 39.78 184 VAL A CA 1
ATOM 1491 C C . VAL A 1 184 ? -66.946 -9.255 36.650 1.00 39.78 184 VAL A C 1
ATOM 1493 O O . VAL A 1 184 ? -67.840 -8.679 36.037 1.00 39.78 184 VAL A O 1
ATOM 1496 N N . GLU A 1 185 ? -65.752 -9.554 36.136 1.00 38.62 185 GLU A N 1
ATOM 1497 C CA . GLU A 1 185 ? -65.258 -9.302 34.771 1.00 38.62 185 GLU A CA 1
ATOM 1498 C C . GLU A 1 185 ? -64.651 -7.900 34.588 1.00 38.62 185 GLU A C 1
ATOM 1500 O O . GLU A 1 185 ? -65.176 -6.898 35.043 1.00 38.62 185 GLU A O 1
ATOM 1505 N N . GLU A 1 186 ? -63.477 -7.722 33.993 1.00 31.34 186 GLU A N 1
ATOM 1506 C CA . GLU A 1 186 ? -62.844 -8.496 32.935 1.00 31.34 186 GLU A CA 1
ATOM 1507 C C . GLU A 1 186 ? -61.366 -8.062 32.879 1.00 31.34 186 GLU A C 1
ATOM 1509 O O . GLU A 1 186 ? -61.036 -6.891 33.080 1.00 31.34 186 GLU A O 1
ATOM 1514 N N . SER A 1 187 ? -60.451 -8.991 32.598 1.00 43.78 187 SER A N 1
ATOM 1515 C CA . SER A 1 187 ? -59.117 -8.602 32.125 1.00 43.78 187 SER A CA 1
ATOM 1516 C C . SER A 1 187 ? -59.257 -7.848 30.797 1.00 43.78 187 SER A C 1
ATOM 1518 O O . SER A 1 187 ? -60.047 -8.264 29.952 1.00 43.78 187 SER A O 1
ATOM 1520 N N . PRO A 1 188 ? -58.392 -6.859 30.527 1.00 42.25 188 PRO A N 1
ATOM 1521 C CA . PRO A 1 188 ? -57.649 -6.988 29.285 1.00 42.25 188 PRO A CA 1
ATOM 1522 C C . PRO A 1 188 ? -56.149 -6.733 29.445 1.00 42.25 188 PRO A C 1
ATOM 1524 O O . PRO A 1 188 ? -55.671 -5.770 30.037 1.00 42.25 188 PRO A O 1
ATOM 1527 N N . VAL A 1 189 ? -55.441 -7.672 28.831 1.00 40.94 189 VAL A N 1
ATOM 1528 C CA . VAL A 1 189 ? -54.070 -7.655 28.326 1.00 40.94 189 VAL A CA 1
ATOM 1529 C C . VAL A 1 189 ? -53.723 -6.335 27.621 1.00 40.94 189 VAL A C 1
ATOM 1531 O O . VAL A 1 189 ? -54.561 -5.818 26.894 1.00 40.94 189 VAL A O 1
ATOM 1534 N N . LEU A 1 190 ? -52.476 -5.864 27.772 1.00 29.58 190 LEU A N 1
ATOM 1535 C CA . LEU A 1 190 ? -51.559 -5.281 26.759 1.00 29.58 190 LEU A CA 1
ATOM 1536 C C . LEU A 1 190 ? -50.474 -4.483 27.519 1.00 29.58 190 LEU A C 1
ATOM 1538 O O . LEU A 1 190 ? -50.805 -3.679 28.372 1.00 29.58 190 LEU A O 1
ATOM 1542 N N . ALA A 1 191 ? -49.171 -4.548 27.275 1.00 27.92 191 ALA A N 1
ATOM 1543 C CA . ALA A 1 191 ? -48.304 -5.381 26.461 1.00 27.92 191 ALA A CA 1
ATOM 1544 C C . ALA A 1 191 ? -46.869 -5.078 26.950 1.00 27.92 191 ALA A C 1
ATOM 1546 O O . ALA A 1 191 ? -46.539 -3.919 27.197 1.00 27.92 191 ALA A O 1
ATOM 1547 N N . SER A 1 192 ? -46.009 -6.095 27.060 1.00 40.16 192 SER A N 1
ATOM 1548 C CA . SER A 1 192 ? -44.559 -5.880 26.914 1.00 40.16 192 SER A CA 1
ATOM 1549 C C . SER A 1 192 ? -44.269 -5.326 25.513 1.00 40.16 192 SER A C 1
ATOM 1551 O O . SER A 1 192 ? -45.003 -5.634 24.568 1.00 40.16 192 SER A O 1
ATOM 1553 N N . PRO A 1 193 ? -43.192 -4.546 25.360 1.00 43.59 193 PRO A N 1
ATOM 1554 C CA . PRO A 1 193 ? -42.000 -5.114 24.722 1.00 43.59 193 PRO A CA 1
ATOM 1555 C C . PRO A 1 193 ? -40.701 -4.776 25.487 1.00 43.59 193 PRO A C 1
ATOM 1557 O O . PRO A 1 193 ? -40.545 -3.654 25.955 1.00 43.59 193 PRO A O 1
ATOM 1560 N N . THR A 1 194 ? -39.873 -5.782 25.816 1.00 29.52 194 THR A N 1
ATOM 1561 C CA . THR A 1 194 ? -38.625 -6.210 25.112 1.00 29.52 194 THR A CA 1
ATOM 1562 C C . THR A 1 194 ? -37.493 -5.172 25.285 1.00 29.52 194 THR A C 1
ATOM 1564 O O . THR A 1 194 ? -37.706 -4.002 25.016 1.00 29.52 194 THR A O 1
ATOM 1567 N N . VAL A 1 195 ? -36.274 -5.471 25.747 1.00 30.70 195 VAL A N 1
ATOM 1568 C CA . VAL A 1 195 ? -35.263 -6.424 25.249 1.00 30.70 195 VAL A CA 1
ATOM 1569 C C . VAL A 1 195 ? -34.162 -6.571 26.320 1.00 30.70 195 VAL A C 1
ATOM 1571 O O . VAL A 1 195 ? -33.837 -5.597 26.991 1.00 30.70 195 VAL A O 1
ATOM 1574 N N . GLU A 1 196 ? -33.677 -7.813 26.462 1.00 31.02 196 GLU A N 1
ATOM 1575 C CA . GLU A 1 196 ? -32.293 -8.306 26.672 1.00 31.02 196 GLU A CA 1
ATOM 1576 C C . GLU A 1 196 ? -31.234 -7.249 27.058 1.00 31.02 196 GLU A C 1
ATOM 1578 O O . GLU A 1 196 ? -31.160 -6.173 26.485 1.00 31.02 196 GLU A O 1
ATOM 1583 N N . GLU A 1 197 ? -30.327 -7.456 28.001 1.00 30.03 197 GLU A N 1
ATOM 1584 C CA . GLU A 1 197 ? -29.309 -8.502 28.094 1.00 30.03 197 GLU A CA 1
ATOM 1585 C C . GLU A 1 197 ? -28.378 -7.999 29.217 1.00 30.03 197 GLU A C 1
ATOM 1587 O O . GLU A 1 197 ? -28.173 -6.790 29.311 1.00 30.03 197 GLU A O 1
ATOM 1592 N N . ILE A 1 198 ? -27.813 -8.878 30.052 1.00 30.08 198 ILE A N 1
ATOM 1593 C CA . ILE A 1 198 ? -26.390 -8.894 30.464 1.00 30.08 198 ILE A CA 1
ATOM 1594 C C . ILE A 1 198 ? -26.227 -9.554 31.848 1.00 30.08 198 ILE A C 1
ATOM 1596 O O . ILE A 1 198 ? -26.547 -8.995 32.889 1.00 30.08 198 ILE A O 1
ATOM 1600 N N . ILE A 1 199 ? -25.658 -10.764 31.783 1.00 33.91 199 ILE A N 1
ATOM 1601 C CA . ILE A 1 199 ? -24.609 -11.330 32.648 1.00 33.91 199 ILE A CA 1
ATOM 1602 C C . ILE A 1 199 ? -24.905 -11.430 34.156 1.00 33.91 199 ILE A C 1
ATOM 1604 O O . ILE A 1 199 ? -24.889 -10.446 34.880 1.00 33.91 199 ILE A O 1
ATOM 1608 N N . THR A 1 200 ? -24.963 -12.666 34.669 1.00 26.42 200 THR A N 1
ATOM 1609 C CA . THR A 1 200 ? -23.964 -13.186 35.635 1.00 26.42 200 THR A CA 1
ATOM 1610 C C . THR A 1 200 ? -24.198 -14.671 35.967 1.00 26.42 200 THR A C 1
ATOM 1612 O O . THR A 1 200 ? -25.269 -15.094 36.382 1.00 26.42 200 THR A O 1
ATOM 1615 N N . LEU A 1 201 ? -23.147 -15.472 35.783 1.00 27.27 201 LEU A N 1
ATOM 1616 C CA . LEU A 1 201 ? -22.859 -16.733 36.489 1.00 27.27 201 LEU A CA 1
ATOM 1617 C C . LEU A 1 201 ? -21.795 -16.413 37.571 1.00 27.27 201 LEU A C 1
ATOM 1619 O O . LEU A 1 201 ? -21.183 -15.347 37.447 1.00 27.27 201 LEU A O 1
ATOM 1623 N N . PRO A 1 202 ? -21.411 -17.314 38.511 1.00 44.44 202 PRO A N 1
ATOM 1624 C CA . PRO A 1 202 ? -21.927 -18.661 38.835 1.00 44.44 202 PRO A CA 1
ATOM 1625 C C . PRO A 1 202 ? -22.087 -18.932 40.359 1.00 44.44 202 PRO A C 1
ATOM 1627 O O . PRO A 1 202 ? -21.508 -18.237 41.190 1.00 44.44 202 PRO A O 1
ATOM 1630 N N . THR A 1 203 ? -22.713 -20.051 40.758 1.00 25.08 203 THR A N 1
ATOM 1631 C CA . THR A 1 203 ? -22.200 -20.843 41.901 1.00 25.08 203 THR A CA 1
ATOM 1632 C C . THR A 1 203 ? -22.500 -22.340 41.750 1.00 25.08 203 THR A C 1
ATOM 1634 O O . THR A 1 203 ? -23.522 -22.765 41.224 1.00 25.08 203 THR A O 1
ATOM 1637 N N . THR A 1 204 ? -21.503 -23.098 42.179 1.00 28.28 204 THR A N 1
ATOM 1638 C CA . THR A 1 204 ? -21.145 -24.505 42.017 1.00 28.28 204 THR A CA 1
ATOM 1639 C C . THR A 1 204 ? -22.102 -25.506 42.671 1.00 28.28 204 THR A C 1
ATOM 1641 O O . THR A 1 204 ? -22.521 -25.304 43.806 1.00 28.28 204 THR A O 1
ATOM 1644 N N . ASN A 1 205 ? -22.311 -26.664 42.033 1.00 30.06 205 ASN A N 1
ATOM 1645 C CA . ASN A 1 205 ? -22.622 -27.905 42.747 1.00 30.06 205 ASN A CA 1
ATOM 1646 C C . ASN A 1 205 ? -21.886 -29.088 42.092 1.00 30.06 205 ASN A C 1
ATOM 1648 O O . ASN A 1 205 ? -21.885 -29.226 40.869 1.00 30.06 205 ASN A O 1
ATOM 1652 N N . ILE A 1 206 ? -21.200 -29.888 42.911 1.00 35.88 206 ILE A N 1
ATOM 1653 C CA . ILE A 1 206 ? -20.311 -30.983 42.499 1.00 35.88 206 ILE A CA 1
ATOM 1654 C C . ILE A 1 206 ? -21.078 -32.303 42.493 1.00 35.88 206 ILE A C 1
ATOM 1656 O O . ILE A 1 206 ? -21.643 -32.688 43.513 1.00 35.88 206 ILE A O 1
ATOM 1660 N N . GLN A 1 207 ? -20.984 -33.044 41.387 1.00 33.50 207 GLN A N 1
ATOM 1661 C CA . GLN A 1 207 ? -21.035 -34.505 41.396 1.00 33.50 207 GLN A CA 1
ATOM 1662 C C . GLN A 1 207 ? -19.915 -35.056 40.510 1.00 33.50 207 GLN A C 1
ATOM 1664 O O . GLN A 1 207 ? -19.810 -34.769 39.320 1.00 33.50 207 GLN A O 1
ATOM 1669 N N . THR A 1 208 ? -19.033 -35.802 41.161 1.00 32.03 208 THR A N 1
ATOM 1670 C CA . THR A 1 208 ? -17.934 -36.590 40.612 1.00 32.03 208 THR A CA 1
ATOM 1671 C C . THR A 1 208 ? -18.454 -37.832 39.899 1.00 32.03 208 THR A C 1
ATOM 1673 O O . THR A 1 208 ? -19.171 -38.599 40.529 1.00 32.03 208 THR A O 1
ATOM 1676 N N . GLU A 1 209 ? -17.998 -38.086 38.667 1.00 29.73 209 GLU A N 1
ATOM 1677 C CA . GLU A 1 209 ? -17.353 -39.359 38.299 1.00 29.73 209 GLU A CA 1
ATOM 1678 C C . GLU A 1 209 ? -16.645 -39.293 36.922 1.00 29.73 209 GLU A C 1
ATOM 1680 O O . GLU A 1 209 ? -17.217 -38.890 35.915 1.00 29.73 209 GLU A O 1
ATOM 1685 N N . ASN A 1 210 ? -15.373 -39.722 36.932 1.00 31.69 210 ASN A N 1
ATOM 1686 C CA . ASN A 1 210 ? -14.479 -40.136 35.834 1.00 31.69 210 ASN A CA 1
ATOM 1687 C C . ASN A 1 210 ? -13.901 -39.117 34.820 1.00 31.69 210 ASN A C 1
ATOM 1689 O O . ASN A 1 210 ? -14.237 -39.069 33.644 1.00 31.69 210 ASN A O 1
ATOM 1693 N N . ILE A 1 211 ? -12.893 -38.390 35.317 1.00 40.78 211 ILE A N 1
ATOM 1694 C CA . ILE A 1 211 ? -11.547 -38.123 34.755 1.00 40.78 211 ILE A CA 1
ATOM 1695 C C . ILE A 1 211 ? -11.329 -38.432 33.254 1.00 40.78 211 ILE A C 1
ATOM 1697 O O . ILE A 1 211 ? -11.111 -39.583 32.885 1.00 40.78 211 ILE A O 1
ATOM 1701 N N . THR A 1 212 ? -11.180 -37.377 32.436 1.00 29.91 212 THR A N 1
ATOM 1702 C CA . THR A 1 212 ? -10.034 -37.155 31.516 1.00 29.91 212 THR A CA 1
ATOM 1703 C C . THR A 1 212 ? -9.943 -35.653 31.152 1.00 29.91 212 THR A C 1
ATOM 1705 O O . THR A 1 212 ? -10.796 -35.124 30.454 1.00 29.91 212 THR A O 1
ATOM 1708 N N . LEU A 1 213 ? -8.926 -34.983 31.711 1.00 29.67 213 LEU A N 1
ATOM 1709 C CA . LEU A 1 213 ? -8.287 -33.678 31.403 1.00 29.67 213 LEU A CA 1
ATOM 1710 C C . LEU A 1 213 ? -8.948 -32.687 30.387 1.00 29.67 213 LEU A C 1
ATOM 1712 O O . LEU A 1 213 ? -9.006 -32.996 29.200 1.00 29.67 213 LEU A O 1
ATOM 1716 N N . PRO A 1 214 ? -9.264 -31.428 30.784 1.00 39.47 214 PRO A N 1
ATOM 1717 C CA . PRO A 1 214 ? -9.328 -30.242 29.903 1.00 39.47 214 PRO A CA 1
ATOM 1718 C C . PRO A 1 214 ? -7.992 -29.437 29.986 1.00 39.47 214 PRO A C 1
ATOM 1720 O O . PRO A 1 214 ? -7.197 -29.754 30.875 1.00 39.47 214 PRO A O 1
ATOM 1723 N N . PRO A 1 215 ? -7.686 -28.408 29.145 1.00 47.09 215 PRO A N 1
ATOM 1724 C CA . PRO A 1 215 ? -8.630 -27.402 28.622 1.00 47.09 215 PRO A CA 1
ATOM 1725 C C . PRO A 1 215 ? -8.413 -26.926 27.167 1.00 47.09 215 PRO A C 1
ATOM 1727 O O . PRO A 1 215 ? -7.315 -27.007 26.636 1.00 47.09 215 PRO A O 1
ATOM 1730 N N . THR A 1 216 ? -9.437 -26.334 26.534 1.00 30.36 216 THR A N 1
ATOM 1731 C CA . THR A 1 216 ? -9.290 -25.124 2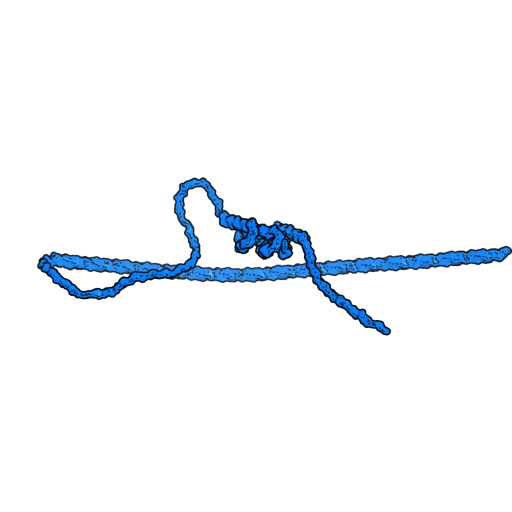5.687 1.00 30.36 216 THR A CA 1
ATOM 1732 C C . THR A 1 216 ? -10.646 -24.560 25.249 1.00 30.36 216 THR A C 1
ATOM 1734 O O . THR A 1 216 ? -11.571 -25.270 24.872 1.00 30.36 216 THR A O 1
ATOM 1737 N N . LYS A 1 217 ? -10.752 -23.235 25.328 1.00 46.47 217 LYS A N 1
ATOM 1738 C CA . LYS A 1 217 ? -11.875 -22.399 24.904 1.00 46.47 217 LYS A CA 1
ATOM 1739 C C . LYS A 1 217 ? -11.647 -22.049 23.421 1.00 46.47 217 LYS A C 1
ATOM 1741 O O . LYS A 1 217 ? -11.101 -20.989 23.146 1.00 46.47 217 LYS A O 1
ATOM 1746 N N . THR A 1 218 ? -11.953 -22.959 22.491 1.00 42.47 218 THR A N 1
ATOM 1747 C CA . THR A 1 218 ? -11.631 -22.806 21.045 1.00 42.47 218 THR A CA 1
ATOM 1748 C C . THR A 1 218 ? -12.820 -22.937 20.079 1.00 42.47 218 THR A C 1
ATOM 1750 O O . THR A 1 218 ? -12.649 -22.701 18.891 1.00 42.47 218 THR A O 1
ATOM 1753 N N . SER A 1 219 ? -14.045 -23.222 20.538 1.00 58.16 219 SER A N 1
ATOM 1754 C CA . SER A 1 219 ? -15.134 -23.620 19.617 1.00 58.16 219 SER A CA 1
ATOM 1755 C C . SER A 1 219 ? -15.677 -22.513 18.696 1.00 58.16 219 SER A C 1
ATOM 1757 O O . SER A 1 219 ? -15.910 -22.775 17.522 1.00 58.16 219 SER A O 1
ATOM 1759 N N . SER A 1 220 ? -15.881 -21.273 19.166 1.00 72.81 220 SER A N 1
ATOM 1760 C CA . SER A 1 220 ? -16.714 -20.312 18.413 1.00 72.81 220 SER A CA 1
ATOM 1761 C C . SER A 1 220 ? -16.041 -19.709 17.173 1.00 72.81 220 SER A C 1
ATOM 1763 O O . SER A 1 220 ? -16.682 -19.546 16.136 1.00 72.81 220 SER A O 1
ATOM 1765 N N . GLU A 1 221 ? -14.753 -19.362 17.250 1.00 80.56 221 GLU A N 1
ATOM 1766 C CA . GLU A 1 221 ? -14.030 -18.774 16.111 1.00 80.56 221 GLU A CA 1
ATOM 1767 C C . GLU A 1 221 ? -13.597 -19.840 15.094 1.00 80.56 221 GLU A C 1
ATOM 1769 O O . GLU A 1 221 ? -13.581 -19.572 13.892 1.00 80.56 221 GLU A O 1
ATOM 1774 N N . GLU A 1 222 ? -13.301 -21.062 15.548 1.00 84.12 222 GLU A N 1
ATOM 1775 C CA . GLU A 1 222 ? -13.001 -22.194 14.665 1.00 84.12 222 GLU A CA 1
ATOM 1776 C C . GLU A 1 222 ? -14.244 -22.650 13.886 1.00 84.12 222 GLU A C 1
ATOM 1778 O O . GLU A 1 222 ? -14.150 -22.858 12.672 1.00 84.12 222 GLU A O 1
ATOM 1783 N N . GLU A 1 223 ? -15.419 -22.722 14.530 1.00 84.25 223 GLU A N 1
ATOM 1784 C CA . GLU A 1 223 ? -16.697 -22.956 13.838 1.00 84.25 223 GLU A CA 1
ATOM 1785 C C . GLU A 1 223 ? -16.983 -21.867 12.801 1.00 84.25 223 GLU A C 1
ATOM 1787 O O . GLU A 1 223 ? -17.360 -22.173 11.667 1.00 84.25 223 GLU A O 1
ATOM 1792 N N . LEU A 1 224 ? -16.736 -20.598 13.142 1.00 86.62 224 LEU A N 1
ATOM 1793 C CA . LEU A 1 224 ? -16.912 -19.485 12.210 1.00 86.62 224 LEU A CA 1
ATOM 1794 C C . LEU A 1 224 ? -15.991 -19.612 10.984 1.00 86.62 224 LEU A C 1
ATOM 1796 O O . LEU A 1 224 ? -16.431 -19.430 9.845 1.00 86.62 224 LEU A O 1
ATOM 1800 N N . ILE A 1 225 ? -14.716 -19.955 11.186 1.00 88.44 225 ILE A N 1
ATOM 1801 C CA . ILE A 1 225 ? -13.758 -20.173 10.091 1.00 88.44 225 ILE A CA 1
ATOM 1802 C C . ILE A 1 225 ? -14.186 -21.360 9.217 1.00 88.44 225 ILE A C 1
ATOM 1804 O O . ILE A 1 225 ? -14.079 -21.282 7.985 1.00 88.44 225 ILE A O 1
ATOM 1808 N N . GLN A 1 226 ? -14.702 -22.438 9.818 1.00 86.50 226 GLN A N 1
ATOM 1809 C CA . GLN A 1 226 ? -15.260 -23.569 9.071 1.00 86.50 226 GLN A CA 1
ATOM 1810 C C . GLN A 1 226 ? -16.473 -23.150 8.240 1.00 86.50 226 GLN A C 1
ATOM 1812 O O . GLN A 1 226 ? -16.539 -23.488 7.057 1.00 86.50 226 GLN A O 1
ATOM 1817 N N . GLN A 1 227 ? -17.386 -22.361 8.806 1.00 85.69 227 GLN A N 1
ATOM 1818 C CA . GLN A 1 227 ? -18.564 -21.859 8.101 1.00 85.69 227 GLN A CA 1
ATOM 1819 C C . GLN A 1 227 ? -18.175 -20.969 6.910 1.00 85.69 227 GLN A C 1
ATOM 1821 O O . GLN A 1 227 ? -18.665 -21.172 5.796 1.00 85.69 227 GLN A O 1
ATOM 1826 N N . ILE A 1 228 ? -17.241 -20.032 7.107 1.00 87.75 228 ILE A N 1
ATOM 1827 C CA . ILE A 1 228 ? -16.704 -19.172 6.040 1.00 87.75 228 ILE A CA 1
ATOM 1828 C C . ILE A 1 228 ? -16.056 -20.024 4.940 1.00 87.75 228 ILE A C 1
ATOM 1830 O O . ILE A 1 228 ? -16.320 -19.832 3.752 1.00 87.75 228 ILE A O 1
ATOM 1834 N N . SER A 1 229 ? -15.264 -21.023 5.327 1.00 86.31 229 SER A N 1
ATOM 1835 C CA . SER A 1 229 ? -14.604 -21.926 4.382 1.00 86.31 229 SER A CA 1
ATOM 1836 C C . SER A 1 229 ? -15.599 -22.786 3.596 1.00 86.31 229 SER A C 1
ATOM 1838 O O . SER A 1 229 ? -15.393 -23.023 2.401 1.00 86.31 229 SER A O 1
ATOM 1840 N N . ALA A 1 230 ? -16.689 -23.225 4.232 1.00 85.38 230 ALA A N 1
ATOM 1841 C CA . ALA A 1 230 ? -17.756 -23.991 3.594 1.00 85.38 230 ALA A CA 1
ATOM 1842 C C . ALA A 1 230 ? -18.461 -23.179 2.496 1.00 85.38 230 ALA A C 1
ATOM 1844 O O . ALA A 1 230 ? -18.739 -23.721 1.423 1.00 85.38 230 ALA A O 1
ATOM 1845 N N . ILE A 1 231 ? -18.655 -21.869 2.701 1.00 83.25 231 ILE A N 1
ATOM 1846 C CA . ILE A 1 231 ? -19.193 -20.963 1.672 1.00 83.25 231 ILE A CA 1
ATOM 1847 C C . ILE A 1 231 ? -18.301 -20.983 0.425 1.00 83.25 231 ILE A C 1
ATOM 1849 O O . ILE A 1 231 ? -18.801 -21.156 -0.688 1.00 83.25 231 ILE A O 1
ATOM 1853 N N . GLY A 1 232 ? -16.980 -20.884 0.595 1.00 80.00 232 GLY A N 1
ATOM 1854 C CA . GLY A 1 232 ? -16.032 -20.908 -0.524 1.00 80.00 232 GLY A CA 1
ATOM 1855 C C . GLY A 1 232 ? -16.063 -22.209 -1.314 1.00 80.00 232 GLY A C 1
ATOM 1856 O O . GLY A 1 232 ? -16.012 -22.184 -2.542 1.00 80.00 232 GLY A O 1
ATOM 1857 N N . SER A 1 233 ? -16.193 -23.337 -0.615 1.00 82.25 233 SER A N 1
ATOM 1858 C CA . SER A 1 233 ? -16.303 -24.667 -1.226 1.00 82.25 233 SER A CA 1
ATOM 1859 C C . SER A 1 233 ? -17.642 -24.887 -1.933 1.00 82.25 233 SER A C 1
ATOM 1861 O O . SER A 1 233 ? -17.692 -25.603 -2.928 1.00 82.25 233 SER A O 1
ATOM 1863 N N . SER A 1 234 ? -18.719 -24.255 -1.456 1.00 79.50 234 SER A N 1
ATOM 1864 C CA . SER A 1 234 ? -20.046 -24.357 -2.075 1.00 79.50 234 SER A CA 1
ATOM 1865 C C . SER A 1 234 ? -20.142 -23.653 -3.434 1.00 79.50 234 SER A C 1
ATOM 1867 O O . SER A 1 234 ? -21.046 -23.946 -4.213 1.00 79.50 234 SER A O 1
ATOM 1869 N N . GLY A 1 235 ? -19.241 -22.704 -3.726 1.00 71.81 235 GLY A N 1
ATOM 1870 C CA . GLY A 1 235 ? -19.295 -21.902 -4.953 1.00 71.81 235 GLY A CA 1
ATOM 1871 C C . GLY A 1 235 ? -20.473 -20.919 -5.011 1.00 71.81 235 GLY A C 1
ATOM 1872 O O . GLY A 1 235 ? -20.670 -20.265 -6.036 1.00 71.81 235 GLY A O 1
ATOM 1873 N N . ASN A 1 236 ? -21.269 -20.808 -3.941 1.00 75.38 236 ASN A N 1
ATOM 1874 C CA . ASN A 1 236 ? -22.471 -19.987 -3.916 1.00 75.38 236 ASN A CA 1
ATOM 1875 C C . ASN A 1 236 ? -22.140 -18.522 -3.600 1.00 75.38 236 ASN A C 1
ATOM 1877 O O . ASN A 1 236 ? -21.911 -18.140 -2.451 1.00 75.38 236 ASN A O 1
ATOM 1881 N N . PHE A 1 237 ? -22.180 -17.680 -4.631 1.00 70.94 237 PHE A N 1
ATOM 1882 C CA . PHE A 1 237 ? -21.984 -16.239 -4.488 1.00 70.94 237 PHE A CA 1
ATOM 1883 C C . PHE A 1 237 ? -23.116 -15.526 -3.728 1.00 70.94 237 PHE A C 1
ATOM 1885 O O . PHE A 1 237 ? -22.902 -14.425 -3.237 1.00 70.94 237 PHE A O 1
ATOM 1892 N N . GLY A 1 238 ? -24.298 -16.132 -3.559 1.00 64.25 238 GLY A N 1
ATOM 1893 C CA . GLY A 1 238 ? -25.402 -15.533 -2.794 1.00 64.25 238 GLY A CA 1
ATOM 1894 C C . GLY A 1 238 ? -25.058 -15.266 -1.322 1.00 64.25 238 GLY A C 1
ATOM 1895 O O . GLY A 1 238 ? -25.649 -14.393 -0.692 1.00 64.25 238 GLY A O 1
ATOM 1896 N N . SER A 1 239 ? -24.053 -15.964 -0.789 1.00 65.25 239 SER A N 1
ATOM 1897 C CA . SER A 1 239 ? -23.586 -15.827 0.593 1.00 65.25 239 SER A CA 1
ATOM 1898 C C . SER A 1 239 ? -22.422 -14.839 0.757 1.00 65.25 239 SER A C 1
ATOM 1900 O O . SER A 1 239 ? -21.950 -14.646 1.877 1.00 65.25 239 SER A O 1
ATOM 1902 N N . THR A 1 240 ? -21.951 -14.165 -0.303 1.00 69.81 240 THR A N 1
ATOM 1903 C CA . TH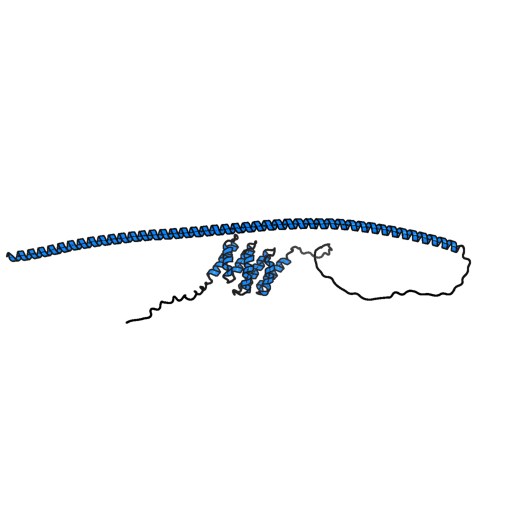R A 1 240 ? -20.828 -13.209 -0.183 1.00 69.81 240 THR A CA 1
ATOM 1904 C C . THR A 1 240 ? -21.174 -11.977 0.643 1.00 69.81 240 THR A C 1
ATOM 1906 O O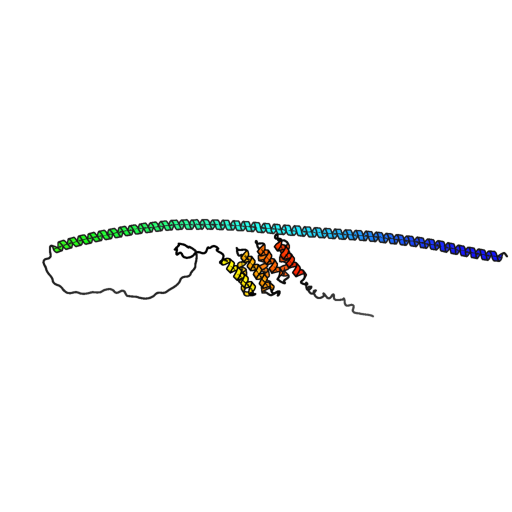 . THR A 1 240 ? -20.275 -11.377 1.225 1.00 69.81 240 THR A O 1
ATOM 1909 N N . ASN A 1 241 ? -22.458 -11.618 0.752 1.00 75.69 241 ASN A N 1
ATOM 1910 C CA . ASN A 1 241 ? -22.899 -10.537 1.637 1.00 75.69 241 ASN A CA 1
ATOM 1911 C C . ASN A 1 241 ? -22.557 -10.830 3.103 1.00 75.69 241 ASN A C 1
ATOM 1913 O O . ASN A 1 241 ? -22.123 -9.927 3.811 1.00 75.69 241 ASN A O 1
ATOM 1917 N N . ILE A 1 242 ? -22.651 -12.090 3.536 1.00 78.19 242 ILE A N 1
ATOM 1918 C CA . ILE A 1 242 ? -22.293 -12.500 4.902 1.00 78.19 242 ILE A CA 1
ATOM 1919 C C . ILE A 1 242 ? -20.798 -12.253 5.154 1.00 78.19 242 ILE A C 1
ATOM 1921 O O . ILE A 1 242 ? -20.414 -11.736 6.198 1.00 78.19 242 ILE A O 1
ATOM 1925 N N . LEU A 1 243 ? -19.950 -12.516 4.154 1.00 82.81 243 LEU A N 1
ATOM 1926 C CA . LEU A 1 243 ? -18.502 -12.303 4.243 1.00 82.81 243 LEU A CA 1
ATOM 1927 C C . LEU A 1 243 ? -18.119 -10.828 4.433 1.00 82.81 243 LEU A C 1
ATOM 1929 O O . LEU A 1 243 ? -17.064 -10.546 4.999 1.00 82.81 243 LEU A O 1
ATOM 1933 N N . THR A 1 244 ? -18.962 -9.883 3.998 1.00 83.94 244 THR A N 1
ATOM 1934 C CA . THR A 1 244 ? -18.672 -8.448 4.152 1.00 83.94 244 THR A CA 1
ATOM 1935 C C . THR A 1 244 ? -18.631 -8.003 5.615 1.00 83.94 244 THR A C 1
ATOM 1937 O O . THR A 1 244 ? -17.807 -7.154 5.959 1.00 83.94 244 THR A O 1
ATOM 1940 N N . GLY A 1 245 ? -19.438 -8.623 6.487 1.00 83.38 245 GLY A N 1
ATOM 1941 C CA . GLY A 1 245 ? -19.448 -8.339 7.927 1.00 83.38 245 GLY A CA 1
ATOM 1942 C C . GLY A 1 245 ? -18.152 -8.745 8.633 1.00 83.38 245 GLY A C 1
ATOM 1943 O O . GLY A 1 245 ? -17.749 -8.116 9.606 1.00 83.38 245 GLY A O 1
ATOM 1944 N N . TYR A 1 246 ? -17.436 -9.732 8.089 1.00 88.06 246 TYR A N 1
ATOM 1945 C CA . TYR A 1 246 ? -16.222 -10.290 8.693 1.00 88.06 246 TYR A CA 1
ATOM 1946 C C . TYR A 1 246 ? -14.918 -9.673 8.168 1.00 88.06 246 TYR A C 1
ATOM 1948 O O . TYR A 1 246 ? -13.835 -10.031 8.627 1.00 88.06 246 TYR A O 1
ATOM 1956 N N . LEU A 1 247 ? -14.990 -8.697 7.254 1.00 88.44 247 LEU A N 1
ATOM 1957 C CA . LEU A 1 247 ? -13.810 -8.008 6.705 1.00 88.44 247 LEU A CA 1
ATOM 1958 C C . LEU A 1 247 ? -13.003 -7.232 7.754 1.00 88.44 247 LEU A C 1
ATOM 1960 O O . LEU A 1 247 ? -11.840 -6.930 7.517 1.00 88.44 247 LEU A O 1
ATOM 1964 N N . GLN A 1 248 ? -13.623 -6.878 8.880 1.00 89.94 248 GLN A N 1
ATOM 1965 C CA . GLN A 1 248 ? -13.014 -6.115 9.975 1.00 89.94 248 GLN A CA 1
ATOM 1966 C C . GLN A 1 248 ? -13.002 -6.905 11.290 1.00 89.94 248 GLN A C 1
ATOM 1968 O O . GLN A 1 248 ? -12.887 -6.316 12.360 1.00 89.94 248 GLN A O 1
ATOM 1973 N N . HIS A 1 249 ? -13.156 -8.230 11.223 1.00 92.31 249 HIS A N 1
ATOM 1974 C CA . HIS A 1 249 ? -13.162 -9.071 12.416 1.00 92.31 249 HIS A CA 1
ATOM 1975 C C . HIS A 1 249 ? -11.850 -8.916 13.202 1.00 92.31 249 HIS A C 1
ATOM 1977 O O . HIS A 1 249 ? -10.786 -8.796 12.592 1.00 92.31 249 HIS A O 1
ATOM 1983 N N . SER A 1 250 ? -11.904 -8.945 14.536 1.00 89.25 250 SER A N 1
ATOM 1984 C CA . SER A 1 250 ? -10.732 -8.770 15.411 1.00 89.25 250 SER A CA 1
ATOM 1985 C C . SER A 1 250 ? -9.647 -9.816 15.131 1.00 89.25 250 SER A C 1
ATOM 1987 O O . SER A 1 250 ? -8.477 -9.476 14.946 1.00 89.25 250 SER A O 1
ATOM 1989 N N . ASN A 1 251 ? -10.049 -11.083 15.008 1.00 91.31 251 ASN A N 1
ATOM 1990 C CA . ASN A 1 251 ? -9.149 -12.187 14.692 1.00 91.31 251 ASN A CA 1
ATOM 1991 C C . ASN A 1 251 ? -8.676 -12.149 13.211 1.00 91.31 251 ASN A C 1
ATOM 1993 O O . ASN A 1 251 ? -9.509 -12.260 12.303 1.00 91.31 251 ASN A O 1
ATOM 1997 N N . PRO A 1 252 ? -7.355 -12.054 12.937 1.00 92.81 252 PRO A N 1
ATOM 1998 C CA . PRO A 1 252 ? -6.805 -12.067 11.579 1.00 92.81 252 PRO A CA 1
ATOM 1999 C C . PRO A 1 252 ? -7.050 -13.377 10.821 1.00 92.81 252 PRO A C 1
ATOM 2001 O O . PRO A 1 252 ? -7.171 -13.343 9.599 1.00 92.81 252 PRO A O 1
ATOM 2004 N N . GLN A 1 253 ? -7.192 -14.517 11.506 1.00 92.56 253 GLN A N 1
ATOM 2005 C CA . GLN A 1 253 ? -7.501 -15.805 10.870 1.00 92.56 253 GLN A CA 1
ATOM 2006 C C . GLN A 1 253 ? -8.885 -15.801 10.217 1.00 92.56 253 GLN A C 1
ATOM 2008 O O . GLN A 1 253 ? -9.057 -16.338 9.124 1.00 92.56 253 GLN A O 1
ATOM 2013 N N . VAL A 1 254 ? -9.859 -15.123 10.829 1.00 93.06 254 VAL A N 1
ATOM 2014 C CA . VAL A 1 254 ? -11.193 -14.941 10.240 1.00 93.06 254 VAL A CA 1
ATOM 2015 C C . VAL A 1 254 ? -11.097 -14.081 8.976 1.00 93.06 254 VAL A C 1
ATOM 2017 O O . VAL A 1 254 ? -11.625 -14.458 7.930 1.00 93.06 254 VAL A O 1
ATOM 2020 N N . ARG A 1 255 ? -10.355 -12.966 9.020 1.00 95.44 255 ARG A N 1
ATOM 2021 C CA . ARG A 1 255 ? -10.147 -12.096 7.843 1.00 95.44 255 ARG A CA 1
ATOM 2022 C C . ARG A 1 255 ? -9.388 -12.816 6.721 1.00 95.44 255 ARG A C 1
ATOM 2024 O O . ARG A 1 255 ? -9.744 -12.687 5.548 1.00 95.44 255 ARG A O 1
ATOM 2031 N N . TYR A 1 256 ? -8.394 -13.628 7.078 1.00 95.31 256 TYR A N 1
ATOM 2032 C CA . TYR A 1 256 ? -7.674 -14.509 6.159 1.00 95.31 256 TYR A CA 1
ATOM 2033 C C . TYR A 1 256 ? -8.625 -15.521 5.505 1.00 95.31 256 TYR A C 1
ATOM 2035 O O . TYR A 1 256 ? -8.631 -15.665 4.280 1.00 95.31 256 TYR A O 1
ATOM 2043 N N . ALA A 1 257 ? -9.483 -16.174 6.295 1.00 93.25 257 ALA A N 1
ATOM 2044 C CA . ALA A 1 257 ? -10.475 -17.119 5.791 1.00 93.25 257 ALA A CA 1
ATOM 2045 C C . ALA A 1 257 ? -11.435 -16.451 4.797 1.00 93.25 257 ALA A C 1
ATOM 2047 O O . ALA A 1 257 ? -11.748 -17.042 3.761 1.00 93.25 257 ALA A O 1
ATOM 2048 N N . VAL A 1 258 ? -11.842 -15.201 5.048 1.00 93.50 258 VAL A N 1
ATOM 2049 C CA . VAL A 1 258 ? -12.642 -14.404 4.103 1.00 93.50 258 VAL A CA 1
ATOM 2050 C C . VAL A 1 258 ? -11.878 -14.157 2.797 1.00 93.50 258 VAL A C 1
ATOM 2052 O O . VAL A 1 258 ? -12.426 -14.415 1.723 1.00 93.50 258 VAL A O 1
ATOM 2055 N N . ALA A 1 259 ? -10.614 -13.717 2.861 1.00 94.75 259 ALA A N 1
ATOM 2056 C CA . ALA A 1 259 ? -9.780 -13.500 1.672 1.00 94.75 259 ALA A CA 1
ATOM 2057 C C . ALA A 1 259 ? -9.637 -14.781 0.835 1.00 94.75 259 ALA A C 1
ATOM 2059 O O . ALA A 1 259 ? -9.863 -14.770 -0.380 1.00 94.75 259 ALA A O 1
ATOM 2060 N N . SER A 1 260 ? -9.326 -15.899 1.496 1.00 93.69 260 SER A N 1
ATOM 2061 C CA . SER A 1 260 ? -9.161 -17.202 0.852 1.00 93.69 260 SER A CA 1
ATOM 2062 C C . SER A 1 260 ? -10.467 -17.684 0.216 1.00 93.69 260 SER A C 1
ATOM 2064 O O . SER A 1 260 ? -10.483 -18.150 -0.925 1.00 93.69 260 SER A O 1
ATOM 2066 N N . THR A 1 261 ? -11.587 -17.504 0.918 1.00 91.94 261 THR A N 1
ATOM 2067 C CA . THR A 1 261 ? -12.935 -17.853 0.451 1.00 91.94 261 THR A CA 1
ATOM 2068 C C . THR A 1 261 ? -13.312 -17.075 -0.803 1.00 91.94 261 THR A C 1
ATOM 2070 O O . THR A 1 261 ? -13.674 -17.681 -1.812 1.00 91.94 261 THR A O 1
ATOM 2073 N N . LEU A 1 262 ? -13.143 -15.750 -0.794 1.00 91.06 262 LEU A N 1
ATOM 2074 C CA . LEU A 1 262 ? -13.351 -14.918 -1.981 1.00 91.06 262 LEU A CA 1
ATOM 2075 C C . LEU A 1 262 ? -12.427 -15.353 -3.129 1.00 91.06 262 LEU A C 1
ATOM 2077 O O . LEU A 1 262 ? -12.868 -15.466 -4.270 1.00 91.06 262 LEU A O 1
ATOM 2081 N N . GLY A 1 263 ? -11.167 -15.679 -2.837 1.00 90.81 263 GLY A N 1
ATOM 2082 C CA . GLY A 1 263 ? -10.220 -16.199 -3.824 1.00 90.81 263 GLY A CA 1
ATOM 2083 C C . GLY A 1 263 ? -10.594 -17.561 -4.420 1.00 90.81 263 GLY A C 1
ATOM 2084 O O . GLY A 1 263 ? -10.231 -17.835 -5.564 1.00 90.81 263 GLY A O 1
ATOM 2085 N N . LYS A 1 264 ? -11.295 -18.424 -3.675 1.00 89.19 264 LYS A N 1
ATOM 2086 C CA . LYS A 1 264 ? -11.838 -19.699 -4.180 1.00 89.19 264 LYS A CA 1
ATOM 2087 C C . LYS A 1 264 ? -13.050 -19.463 -5.073 1.00 89.19 264 LYS A C 1
ATOM 2089 O O . LYS A 1 264 ? -13.104 -20.014 -6.168 1.00 89.19 264 LYS A O 1
ATOM 2094 N N . LEU A 1 265 ? -13.966 -18.589 -4.655 1.00 86.12 265 LEU A N 1
ATOM 2095 C CA . LEU A 1 265 ? -15.147 -18.227 -5.443 1.00 86.12 265 LEU A CA 1
ATOM 2096 C C . LEU A 1 265 ? -14.750 -17.624 -6.801 1.00 86.12 265 LEU A C 1
ATOM 2098 O O . LEU A 1 265 ? -15.317 -17.967 -7.841 1.00 86.12 265 LEU A O 1
ATOM 2102 N N . THR A 1 266 ? -13.710 -16.787 -6.825 1.00 84.19 266 THR A N 1
ATOM 2103 C CA . THR A 1 266 ? -13.211 -16.172 -8.063 1.00 84.19 266 THR A CA 1
ATOM 2104 C C . THR A 1 266 ? -12.298 -17.068 -8.907 1.00 84.19 266 THR A C 1
ATOM 2106 O O . THR A 1 266 ? -11.976 -16.712 -10.042 1.00 84.19 266 THR A O 1
ATOM 2109 N N . ALA A 1 267 ? -11.925 -18.259 -8.421 1.00 79.88 267 ALA A N 1
ATOM 2110 C CA . ALA A 1 267 ? -11.042 -19.186 -9.135 1.00 79.88 267 ALA A CA 1
ATOM 2111 C C . ALA A 1 267 ? -11.692 -19.849 -10.365 1.00 79.88 267 ALA A C 1
ATOM 2113 O O . ALA A 1 267 ? -10.989 -20.462 -11.165 1.00 79.88 267 ALA A O 1
ATOM 2114 N N . SER A 1 268 ? -13.008 -19.700 -10.550 1.00 72.62 268 SER A N 1
ATOM 2115 C CA . SER A 1 268 ? -13.761 -20.235 -11.697 1.00 72.62 268 SER A CA 1
ATOM 2116 C C . SER A 1 268 ? -13.320 -19.672 -13.060 1.00 72.62 268 SER A C 1
ATOM 2118 O O . SER A 1 268 ? -13.740 -20.176 -14.102 1.00 72.62 268 SER A O 1
ATOM 2120 N N . GLY A 1 269 ? -12.474 -18.634 -13.083 1.00 63.59 269 GLY A N 1
ATOM 2121 C CA . GLY A 1 269 ? -11.824 -18.117 -14.293 1.00 63.59 269 GLY A CA 1
ATOM 2122 C C . GLY A 1 269 ? -12.753 -17.367 -15.253 1.00 63.59 269 GLY A C 1
ATOM 2123 O O . GLY A 1 269 ? -12.291 -16.841 -16.265 1.00 63.59 269 GLY A O 1
ATOM 2124 N N . ARG A 1 270 ? -14.052 -17.270 -14.946 1.00 72.88 270 ARG A N 1
ATOM 2125 C CA . ARG A 1 270 ? -15.010 -16.437 -15.681 1.00 72.88 270 ARG A CA 1
ATOM 2126 C C . ARG A 1 270 ? -15.205 -15.124 -14.944 1.00 72.88 270 ARG A C 1
ATOM 2128 O O . ARG A 1 270 ? -15.488 -15.101 -13.751 1.00 72.88 270 ARG A O 1
ATOM 2135 N N . LEU A 1 271 ? -15.101 -14.020 -15.676 1.00 77.31 271 LEU A N 1
ATOM 2136 C CA . LEU A 1 271 ? -15.447 -12.711 -15.145 1.00 77.31 271 LEU A CA 1
ATOM 2137 C C . LEU A 1 271 ? -16.978 -12.575 -15.109 1.00 77.31 271 LEU A C 1
ATOM 2139 O O . LEU A 1 271 ? -17.594 -12.232 -16.117 1.00 77.31 271 LEU A O 1
ATOM 2143 N N . SER A 1 272 ? -17.591 -12.894 -13.969 1.00 82.31 272 SER A N 1
ATOM 2144 C CA . SER A 1 272 ? -19.010 -12.638 -13.697 1.00 82.31 272 SER A CA 1
ATOM 2145 C C . SER A 1 272 ? -19.194 -11.349 -12.883 1.00 82.31 272 SER A C 1
ATOM 2147 O O . SER A 1 272 ? -18.220 -10.757 -12.404 1.00 82.31 272 SER A O 1
ATOM 2149 N N . ARG A 1 273 ? -20.443 -10.893 -12.724 1.00 83.00 273 ARG A N 1
ATOM 2150 C CA . ARG A 1 273 ? -20.761 -9.697 -11.923 1.00 83.00 273 ARG A CA 1
ATOM 2151 C C . ARG A 1 273 ? -20.326 -9.882 -10.466 1.00 83.00 273 ARG A C 1
ATOM 2153 O O . ARG A 1 273 ? -19.780 -8.965 -9.864 1.00 83.00 273 ARG A O 1
ATOM 2160 N N . GLU A 1 274 ? -20.508 -11.079 -9.934 1.00 81.94 274 GLU A N 1
ATOM 2161 C CA . GLU A 1 274 ? -20.198 -11.447 -8.554 1.00 81.94 274 GLU A CA 1
ATOM 2162 C C . GLU A 1 274 ? -18.675 -11.485 -8.318 1.00 81.94 274 GLU A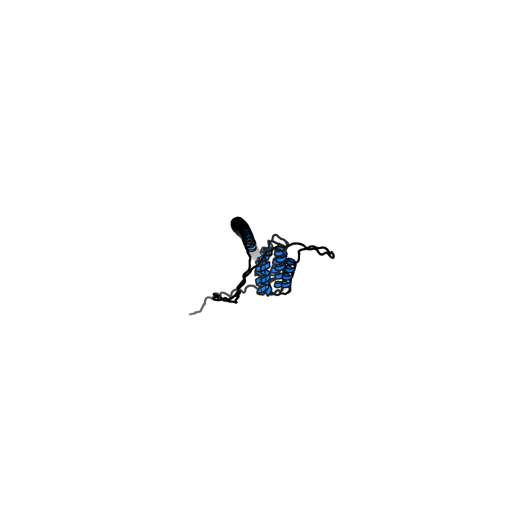 C 1
ATOM 2164 O O . GLU A 1 274 ? -18.166 -10.989 -7.309 1.00 81.94 274 GLU A O 1
ATOM 2169 N N . VAL A 1 275 ? -17.912 -11.971 -9.306 1.00 84.94 275 VAL A N 1
ATOM 2170 C CA . VAL A 1 275 ? -16.441 -11.908 -9.294 1.00 84.94 275 VAL A CA 1
ATOM 2171 C C . VAL A 1 275 ? -15.950 -10.457 -9.312 1.00 84.94 275 VAL A C 1
ATOM 2173 O O . VAL A 1 275 ? -15.025 -10.114 -8.577 1.00 84.94 275 VAL A O 1
ATOM 2176 N N . GLN A 1 276 ? -16.581 -9.578 -10.098 1.00 86.06 276 GLN A N 1
ATOM 2177 C CA . GLN A 1 276 ? -16.246 -8.148 -10.096 1.00 86.06 276 GLN A CA 1
ATOM 2178 C C . GLN A 1 276 ? -16.557 -7.479 -8.751 1.00 86.06 276 GLN A C 1
ATOM 2180 O O . GLN A 1 276 ? -15.762 -6.668 -8.280 1.00 86.06 276 GLN A O 1
ATOM 2185 N N . GLN A 1 277 ? -17.658 -7.853 -8.094 1.00 88.19 277 GLN A N 1
ATOM 2186 C CA . GLN A 1 277 ? -18.010 -7.351 -6.759 1.00 88.19 277 GLN A CA 1
ATOM 2187 C C . GLN A 1 277 ? -17.024 -7.791 -5.668 1.00 88.19 277 GLN A C 1
ATOM 2189 O O . GLN A 1 277 ? -16.900 -7.117 -4.649 1.00 88.19 277 GLN A O 1
ATOM 2194 N N . SER A 1 278 ? -16.267 -8.866 -5.894 1.00 89.38 278 SER A N 1
ATOM 2195 C CA . SER A 1 278 ? -15.225 -9.316 -4.965 1.00 89.38 278 SER A CA 1
ATOM 2196 C C . SER A 1 278 ? -13.967 -8.436 -5.005 1.00 89.38 278 SER A C 1
ATOM 2198 O O . SER A 1 278 ? -13.222 -8.392 -4.028 1.00 89.38 278 SER A O 1
ATOM 2200 N N . ILE A 1 279 ? -13.732 -7.697 -6.099 1.00 93.00 279 ILE A N 1
ATOM 2201 C CA . ILE A 1 279 ? -12.563 -6.815 -6.263 1.00 93.00 279 ILE A CA 1
ATOM 2202 C C . ILE A 1 279 ? -12.475 -5.759 -5.148 1.00 93.00 279 ILE A C 1
ATOM 2204 O O . ILE A 1 279 ? -11.432 -5.707 -4.495 1.00 93.00 279 ILE A O 1
ATOM 2208 N N . PRO A 1 280 ? -13.503 -4.930 -4.867 1.00 93.44 280 PRO A N 1
ATOM 2209 C CA . PRO A 1 280 ? -13.418 -3.937 -3.794 1.00 93.44 280 PRO A CA 1
ATOM 2210 C C . PRO A 1 280 ? -13.221 -4.566 -2.406 1.00 93.44 280 PRO A C 1
ATOM 2212 O O . PRO A 1 280 ? -12.472 -4.019 -1.598 1.00 93.44 280 PRO A O 1
ATOM 2215 N N . LEU A 1 281 ? -13.814 -5.737 -2.140 1.00 92.94 281 LEU A N 1
ATOM 2216 C CA . LEU A 1 281 ? -13.649 -6.437 -0.858 1.00 92.94 281 LEU A CA 1
ATOM 2217 C C . LEU A 1 281 ? -12.202 -6.912 -0.671 1.00 92.94 281 LEU A C 1
ATOM 2219 O O . LEU A 1 281 ? -11.576 -6.643 0.353 1.00 92.94 281 LEU A O 1
ATOM 2223 N N . LEU A 1 282 ? -11.635 -7.543 -1.700 1.00 94.88 282 LEU A N 1
ATOM 2224 C CA . LEU A 1 282 ? -10.240 -7.977 -1.697 1.00 94.88 282 LEU A CA 1
ATOM 2225 C C . LEU A 1 282 ? -9.259 -6.793 -1.698 1.00 94.88 282 LEU A C 1
ATOM 2227 O O . LEU A 1 282 ? -8.196 -6.886 -1.097 1.00 94.88 282 LEU A O 1
ATOM 2231 N N . THR A 1 283 ? -9.619 -5.660 -2.308 1.00 95.69 283 THR A N 1
ATOM 2232 C CA . THR A 1 283 ? -8.818 -4.416 -2.273 1.00 95.69 283 THR A CA 1
ATOM 2233 C C . THR A 1 283 ? -8.725 -3.835 -0.863 1.00 95.69 283 THR A C 1
ATOM 2235 O O . THR A 1 283 ? -7.721 -3.219 -0.492 1.00 95.69 283 THR A O 1
ATOM 2238 N N . ARG A 1 284 ? -9.776 -4.020 -0.059 1.00 95.12 284 ARG A N 1
ATOM 2239 C CA . ARG A 1 284 ? -9.762 -3.650 1.354 1.00 95.12 284 ARG A CA 1
ATOM 2240 C C . ARG A 1 284 ? -8.832 -4.572 2.143 1.00 95.12 284 ARG A C 1
ATOM 2242 O O . ARG A 1 284 ? -7.962 -4.080 2.849 1.00 95.12 284 ARG A O 1
ATOM 2249 N N . LEU A 1 285 ? -8.953 -5.887 1.951 1.00 95.75 285 LEU A N 1
ATOM 2250 C CA . LEU A 1 285 ? -8.099 -6.881 2.619 1.00 95.75 285 LEU A CA 1
ATOM 2251 C C . LEU A 1 285 ? -6.628 -6.804 2.183 1.00 95.75 285 LEU A C 1
ATOM 2253 O O . LEU A 1 285 ? -5.737 -7.109 2.966 1.00 95.75 285 LEU A O 1
ATOM 2257 N N . SER A 1 286 ? -6.330 -6.320 0.974 1.00 96.25 286 SER A N 1
ATOM 2258 C CA . SER A 1 286 ? -4.944 -6.077 0.551 1.00 96.25 286 SER A CA 1
ATOM 2259 C C . SER A 1 286 ? -4.266 -4.920 1.296 1.00 96.25 286 SER A C 1
ATOM 2261 O O . SER A 1 286 ? -3.090 -4.662 1.067 1.00 96.25 286 SER A O 1
ATOM 2263 N N . GLN A 1 287 ? -4.998 -4.194 2.143 1.00 95.62 287 GLN A N 1
ATOM 2264 C CA . GLN A 1 287 ? -4.498 -3.104 2.988 1.00 95.62 287 GLN A CA 1
ATOM 2265 C C . GLN A 1 287 ? -4.602 -3.448 4.483 1.00 95.62 287 GLN A C 1
ATOM 2267 O O . GLN A 1 287 ? -4.492 -2.562 5.324 1.00 95.62 287 GLN A O 1
ATOM 2272 N N . ASP A 1 288 ? -4.830 -4.723 4.814 1.00 97.31 288 ASP A N 1
ATOM 2273 C CA . ASP A 1 288 ? -4.945 -5.198 6.191 1.00 97.31 288 ASP A CA 1
ATOM 2274 C C . ASP A 1 288 ? -3.649 -5.002 6.993 1.00 97.31 288 ASP A C 1
ATOM 2276 O O . ASP A 1 288 ? -2.540 -5.018 6.447 1.00 97.31 288 ASP A O 1
ATOM 2280 N N . ILE A 1 289 ? -3.783 -4.858 8.312 1.00 95.19 289 ILE A N 1
ATOM 2281 C CA . ILE A 1 289 ? -2.637 -4.764 9.218 1.00 95.19 289 ILE A CA 1
ATOM 2282 C C . ILE A 1 289 ? -1.811 -6.058 9.215 1.00 95.19 289 ILE A C 1
ATOM 2284 O O . ILE A 1 289 ? -0.580 -6.007 9.259 1.00 95.19 289 ILE A O 1
ATOM 2288 N N . ASP A 1 290 ? -2.474 -7.209 9.080 1.00 97.06 290 ASP A N 1
ATOM 2289 C CA . ASP A 1 290 ? -1.834 -8.518 9.074 1.00 97.06 290 ASP A CA 1
ATOM 2290 C C . ASP A 1 290 ? -1.260 -8.860 7.681 1.00 97.06 290 ASP A C 1
ATOM 2292 O O . ASP A 1 290 ? -1.996 -8.895 6.686 1.00 97.06 290 ASP A O 1
ATOM 2296 N N . PRO A 1 291 ? 0.051 -9.148 7.575 1.00 96.69 291 PRO A N 1
ATOM 2297 C CA . PRO A 1 291 ? 0.691 -9.515 6.313 1.00 96.69 291 PRO A CA 1
ATOM 2298 C C . PRO A 1 291 ? 0.104 -10.742 5.617 1.00 96.69 291 PRO A C 1
ATOM 2300 O O . PRO A 1 291 ? 0.063 -10.781 4.387 1.00 96.69 291 PRO A O 1
ATOM 2303 N N . SER A 1 292 ? -0.342 -11.739 6.381 1.00 97.06 292 SER A N 1
ATOM 2304 C CA . SER A 1 292 ? -0.877 -12.995 5.848 1.00 97.06 292 SER A CA 1
ATOM 2305 C C . SER A 1 292 ? -2.214 -12.744 5.158 1.00 97.06 292 SER A C 1
ATOM 2307 O O . SER A 1 292 ? -2.458 -13.254 4.063 1.00 97.06 292 SER A O 1
ATOM 2309 N N . VAL A 1 293 ? -3.053 -11.888 5.753 1.00 97.44 293 VAL A N 1
ATOM 2310 C CA . VAL A 1 293 ? -4.318 -11.438 5.151 1.00 97.44 293 VAL A CA 1
ATOM 2311 C C . VAL A 1 293 ? -4.054 -10.662 3.860 1.00 97.44 293 VAL A C 1
ATOM 2313 O O . VAL A 1 293 ? -4.670 -10.961 2.832 1.00 97.44 293 VAL A O 1
ATOM 2316 N N . ARG A 1 294 ? -3.094 -9.721 3.869 1.00 97.94 294 ARG A N 1
ATOM 2317 C CA . ARG A 1 294 ? -2.711 -8.976 2.656 1.00 97.94 294 ARG A CA 1
ATOM 2318 C C . ARG A 1 294 ? -2.227 -9.905 1.552 1.00 97.94 294 ARG A C 1
ATOM 2320 O O . ARG A 1 294 ? -2.654 -9.771 0.405 1.00 97.94 294 ARG A O 1
ATOM 2327 N N . GLN A 1 295 ? -1.359 -10.855 1.890 1.00 97.81 295 GLN A N 1
ATOM 2328 C CA . GLN A 1 295 ? -0.815 -11.819 0.941 1.00 97.81 295 GLN A CA 1
ATOM 2329 C C . GLN A 1 295 ? -1.933 -12.630 0.276 1.00 97.81 295 GLN A C 1
ATOM 2331 O O . GLN A 1 295 ? -1.986 -12.702 -0.954 1.00 97.81 295 GLN A O 1
ATOM 2336 N N . GLU A 1 296 ? -2.848 -13.194 1.065 1.00 97.25 296 GLU A N 1
ATOM 2337 C CA . GLU A 1 296 ? -3.964 -13.994 0.549 1.00 97.25 296 GLU A CA 1
ATOM 2338 C C . GLU A 1 296 ? -4.891 -13.161 -0.342 1.00 97.25 296 GLU A C 1
ATOM 2340 O O . GLU A 1 296 ? -5.290 -13.607 -1.420 1.00 97.25 296 GLU A O 1
ATOM 2345 N N . ALA A 1 297 ? -5.174 -11.915 0.049 1.00 97.19 297 ALA A N 1
ATOM 2346 C CA . ALA A 1 297 ? -5.981 -11.001 -0.751 1.00 97.19 297 ALA A CA 1
ATOM 2347 C C . ALA A 1 297 ? -5.337 -10.701 -2.116 1.00 97.19 297 ALA A C 1
ATOM 2349 O O . ALA A 1 297 ? -6.020 -10.704 -3.142 1.00 97.19 297 ALA A O 1
ATOM 2350 N N . ILE A 1 298 ? -4.016 -10.504 -2.158 1.00 97.75 298 ILE A N 1
ATOM 2351 C CA . ILE A 1 298 ? -3.260 -10.299 -3.402 1.00 97.75 298 ILE A CA 1
ATOM 2352 C C . ILE A 1 298 ? -3.255 -11.558 -4.275 1.00 97.75 298 ILE A C 1
ATOM 2354 O O . ILE A 1 298 ? -3.457 -11.466 -5.490 1.00 97.75 298 ILE A O 1
ATOM 2358 N N . ILE A 1 299 ? -3.089 -12.740 -3.675 1.00 95.62 299 ILE A N 1
ATOM 2359 C CA . ILE A 1 299 ? -3.190 -14.023 -4.386 1.00 95.62 299 ILE A CA 1
ATOM 2360 C C . ILE A 1 299 ? -4.585 -14.179 -5.005 1.00 95.62 299 ILE A C 1
ATOM 2362 O O . ILE A 1 299 ? -4.697 -14.564 -6.172 1.00 95.62 299 ILE A O 1
ATOM 2366 N N . ALA A 1 300 ? -5.640 -13.861 -4.252 1.00 94.75 300 ALA A N 1
ATOM 2367 C CA . ALA A 1 300 ? -7.023 -13.903 -4.712 1.00 94.75 300 ALA A CA 1
ATOM 2368 C C . ALA A 1 300 ? -7.282 -12.912 -5.860 1.00 94.75 300 ALA A C 1
ATOM 2370 O O . ALA A 1 300 ? -7.816 -13.308 -6.896 1.00 94.75 300 ALA A O 1
ATOM 2371 N N . LEU A 1 301 ? -6.833 -11.658 -5.740 1.00 94.94 301 LEU A N 1
ATOM 2372 C CA . LEU A 1 301 ? -6.924 -10.655 -6.812 1.00 94.94 301 LEU A CA 1
ATOM 2373 C C . LEU A 1 301 ? -6.215 -11.116 -8.090 1.00 94.94 301 LEU A C 1
ATOM 2375 O O . LEU A 1 301 ? -6.730 -10.923 -9.189 1.00 94.94 301 LEU A O 1
ATOM 2379 N N . GLY A 1 302 ? -5.070 -11.789 -7.957 1.00 93.06 302 GLY A N 1
ATOM 2380 C CA . GLY A 1 302 ? -4.324 -12.356 -9.081 1.00 93.06 302 GLY A CA 1
ATOM 2381 C C . GLY A 1 302 ? -5.024 -13.503 -9.819 1.00 93.06 302 GLY A C 1
ATOM 2382 O O . GLY A 1 302 ? -4.581 -13.877 -10.907 1.00 93.06 302 GLY A O 1
ATOM 2383 N N . LYS A 1 303 ? -6.090 -14.084 -9.251 1.00 90.88 303 LYS A N 1
ATOM 2384 C CA . LYS A 1 303 ? -6.932 -15.099 -9.910 1.00 90.88 303 LYS A CA 1
ATOM 2385 C C . LYS A 1 303 ? -8.055 -14.475 -10.744 1.00 90.88 303 LYS A C 1
ATOM 2387 O O . LYS A 1 303 ? -8.602 -15.155 -11.607 1.00 90.88 303 LYS A O 1
ATOM 2392 N N . ILE A 1 304 ? -8.381 -13.200 -10.523 1.00 90.94 304 ILE A N 1
ATOM 2393 C CA . ILE A 1 304 ? -9.477 -12.510 -11.208 1.00 90.94 304 ILE A CA 1
ATOM 2394 C C . ILE A 1 304 ? -8.989 -11.994 -12.570 1.00 90.94 304 ILE A C 1
ATOM 2396 O O . ILE A 1 304 ? -8.136 -11.110 -12.602 1.00 90.94 304 ILE A O 1
ATOM 2400 N N . PRO A 1 305 ? -9.546 -12.441 -13.709 1.00 87.12 305 PRO A N 1
ATOM 2401 C CA . PRO A 1 305 ? -9.125 -11.985 -15.035 1.00 87.12 305 PRO A CA 1
ATOM 2402 C C . PRO A 1 305 ? -9.721 -10.604 -15.381 1.00 87.12 305 PRO A C 1
ATOM 2404 O O . PRO A 1 305 ? -10.485 -10.460 -16.333 1.00 87.12 305 PRO A O 1
ATOM 2407 N N . SER A 1 306 ? -9.402 -9.572 -14.592 1.00 88.12 306 SER A N 1
ATOM 2408 C CA . SER A 1 306 ? -9.856 -8.187 -14.794 1.00 88.12 306 SER A CA 1
ATOM 2409 C C . SER A 1 306 ? -8.690 -7.209 -14.733 1.00 88.12 306 SER A C 1
ATOM 2411 O O . SER A 1 306 ? -7.919 -7.219 -13.782 1.00 88.12 306 SER A O 1
ATOM 2413 N N . HIS A 1 307 ? -8.598 -6.281 -15.689 1.00 88.00 307 HIS A N 1
ATOM 2414 C CA . HIS A 1 307 ? -7.581 -5.221 -15.657 1.00 88.00 307 HIS A CA 1
ATOM 2415 C C . HIS A 1 307 ? -7.726 -4.268 -14.461 1.00 88.00 307 HIS A C 1
ATOM 2417 O O . HIS A 1 307 ? -6.765 -3.587 -14.111 1.00 88.00 307 HIS A O 1
ATOM 2423 N N . GLN A 1 308 ? -8.894 -4.233 -13.810 1.00 90.06 308 GLN A N 1
ATOM 2424 C CA . GLN A 1 308 ? -9.124 -3.403 -12.623 1.00 90.06 308 GLN A CA 1
ATOM 2425 C C . GLN A 1 308 ? -8.225 -3.794 -11.444 1.00 90.06 308 GLN A C 1
ATOM 2427 O O . GLN A 1 308 ? -7.978 -2.960 -10.579 1.00 90.06 308 GLN A O 1
ATOM 2432 N N . VAL A 1 309 ? -7.704 -5.027 -11.414 1.00 93.69 309 VAL A N 1
ATOM 2433 C CA . VAL A 1 309 ? -6.814 -5.482 -10.335 1.00 93.69 309 VAL A CA 1
ATOM 2434 C C . VAL A 1 309 ? -5.361 -5.041 -10.532 1.00 93.69 309 VAL A C 1
ATOM 2436 O O . VAL A 1 309 ? -4.599 -5.011 -9.571 1.00 93.69 309 VAL A O 1
ATOM 2439 N N . ILE A 1 310 ? -4.965 -4.645 -11.750 1.00 93.69 310 ILE A N 1
ATOM 2440 C CA . ILE A 1 310 ? -3.570 -4.309 -12.083 1.00 93.69 310 ILE A CA 1
ATOM 2441 C C . ILE A 1 310 ? -3.018 -3.169 -11.209 1.00 93.69 310 ILE A C 1
ATOM 2443 O O . ILE A 1 310 ? -1.940 -3.361 -10.645 1.00 93.69 310 ILE A O 1
ATOM 2447 N N . PRO A 1 311 ? -3.715 -2.028 -11.023 1.00 94.69 311 PRO A N 1
ATOM 2448 C CA . PRO A 1 311 ? -3.207 -0.950 -10.171 1.00 94.69 311 PRO A CA 1
ATOM 2449 C C . PRO A 1 311 ? -3.012 -1.387 -8.713 1.00 94.69 311 PRO A C 1
ATOM 2451 O O . PRO A 1 311 ? -2.058 -0.973 -8.057 1.00 94.69 311 PRO A O 1
ATOM 2454 N N . ILE A 1 312 ? -3.887 -2.268 -8.216 1.00 95.62 312 ILE A N 1
ATOM 2455 C CA . ILE A 1 312 ? -3.830 -2.789 -6.845 1.00 95.62 312 ILE A CA 1
ATOM 2456 C C . ILE A 1 312 ? -2.602 -3.692 -6.682 1.00 95.62 312 ILE A C 1
ATOM 2458 O O . ILE A 1 312 ? -1.816 -3.511 -5.754 1.00 95.62 312 ILE A O 1
ATOM 2462 N N . LEU A 1 313 ? -2.377 -4.605 -7.632 1.00 95.88 313 LEU A N 1
ATOM 2463 C CA . LEU A 1 313 ? -1.195 -5.467 -7.638 1.00 95.88 313 LEU A CA 1
ATOM 2464 C C . LEU A 1 313 ? 0.107 -4.660 -7.798 1.00 95.88 313 LEU A C 1
ATOM 2466 O O . LEU A 1 313 ? 1.103 -4.972 -7.156 1.00 95.88 313 LEU A O 1
ATOM 2470 N N . GLN A 1 314 ? 0.112 -3.595 -8.607 1.00 94.94 314 GLN A N 1
ATOM 2471 C CA . GLN A 1 314 ? 1.271 -2.702 -8.742 1.00 94.94 314 GLN A CA 1
ATOM 2472 C C . GLN A 1 314 ? 1.602 -1.975 -7.436 1.00 94.94 314 GLN A C 1
ATOM 2474 O O . GLN A 1 314 ? 2.778 -1.822 -7.109 1.00 94.94 314 GLN A O 1
ATOM 2479 N N . LYS A 1 315 ? 0.586 -1.551 -6.674 1.00 94.88 315 LYS A N 1
ATOM 2480 C CA . LYS A 1 315 ? 0.786 -0.975 -5.338 1.00 94.88 315 LYS A CA 1
ATOM 2481 C C . LYS A 1 315 ? 1.409 -2.005 -4.388 1.00 94.88 315 LYS A C 1
ATOM 2483 O O . LYS A 1 315 ? 2.364 -1.677 -3.693 1.00 94.88 315 LYS A O 1
ATOM 2488 N N . ALA A 1 316 ? 0.935 -3.251 -4.424 1.00 95.12 316 ALA A N 1
ATOM 2489 C CA . ALA A 1 316 ? 1.415 -4.335 -3.565 1.00 95.12 316 ALA A CA 1
ATOM 2490 C C . ALA A 1 316 ? 2.862 -4.791 -3.843 1.00 95.12 316 ALA A C 1
ATOM 2492 O O . ALA A 1 316 ? 3.477 -5.411 -2.983 1.00 95.12 316 ALA A O 1
ATOM 2493 N N . LEU A 1 317 ? 3.456 -4.439 -4.991 1.00 94.94 317 LEU A N 1
ATOM 2494 C CA . LEU A 1 317 ? 4.895 -4.646 -5.234 1.00 94.94 317 LEU A CA 1
ATOM 2495 C C . LEU A 1 317 ? 5.792 -3.867 -4.261 1.00 94.94 317 LEU A C 1
ATOM 2497 O O . LEU A 1 317 ? 6.965 -4.202 -4.120 1.00 94.94 317 LEU A O 1
ATOM 2501 N N . ARG A 1 318 ? 5.256 -2.815 -3.635 1.00 95.19 318 ARG A N 1
ATOM 2502 C CA . ARG A 1 318 ? 5.958 -1.975 -2.659 1.00 95.19 318 ARG A CA 1
ATOM 2503 C C . ARG A 1 318 ? 5.622 -2.348 -1.212 1.00 95.19 318 ARG A C 1
ATOM 2505 O O . ARG A 1 318 ? 5.944 -1.579 -0.312 1.00 95.19 318 ARG A O 1
ATOM 2512 N N . ASP A 1 319 ? 4.934 -3.469 -0.986 1.00 96.88 319 ASP A N 1
ATOM 2513 C CA . ASP A 1 319 ? 4.611 -3.915 0.370 1.00 96.88 319 ASP A CA 1
ATOM 2514 C C . ASP A 1 319 ? 5.904 -4.222 1.151 1.00 96.88 319 ASP A C 1
ATOM 2516 O O . ASP A 1 319 ? 6.809 -4.849 0.590 1.00 96.88 319 ASP A O 1
ATOM 2520 N N . PRO A 1 320 ? 6.017 -3.807 2.428 1.00 93.81 320 PRO A N 1
ATOM 2521 C CA . PRO A 1 320 ? 7.198 -4.092 3.245 1.00 93.81 320 PRO A CA 1
ATOM 2522 C C . PRO A 1 320 ? 7.421 -5.593 3.470 1.00 93.81 320 PRO A C 1
ATOM 2524 O O . PRO A 1 320 ? 8.539 -6.013 3.767 1.00 93.81 320 PRO A O 1
ATOM 2527 N N . GLN A 1 321 ? 6.374 -6.410 3.343 1.00 97.06 321 GLN A N 1
ATOM 2528 C CA . GLN A 1 321 ? 6.461 -7.850 3.527 1.00 97.06 321 GLN A CA 1
ATOM 2529 C C . GLN A 1 321 ? 6.781 -8.534 2.202 1.00 97.06 321 GLN A C 1
ATOM 2531 O O . GLN A 1 321 ? 6.012 -8.498 1.238 1.00 97.06 321 GLN A O 1
ATOM 2536 N N . ILE A 1 322 ? 7.932 -9.208 2.178 1.00 95.50 322 ILE A N 1
ATOM 2537 C CA . ILE A 1 322 ? 8.496 -9.831 0.974 1.00 95.50 322 ILE A CA 1
ATOM 2538 C C . ILE A 1 322 ? 7.506 -10.817 0.340 1.00 95.50 322 ILE A C 1
ATOM 2540 O O . ILE A 1 322 ? 7.369 -10.845 -0.883 1.00 95.50 322 ILE A O 1
ATOM 2544 N N . SER A 1 323 ? 6.778 -11.593 1.150 1.00 95.56 323 SER A N 1
ATOM 2545 C CA . SER A 1 323 ? 5.800 -12.574 0.663 1.00 95.56 323 SER A CA 1
ATOM 2546 C C . SER A 1 323 ? 4.641 -11.928 -0.110 1.00 95.56 323 SER A C 1
ATOM 2548 O O . SER A 1 323 ? 4.179 -12.476 -1.118 1.00 95.56 323 SER A O 1
ATOM 2550 N N . VAL A 1 324 ? 4.205 -10.734 0.304 1.00 97.19 324 VAL A N 1
ATOM 2551 C CA . VAL A 1 324 ? 3.153 -9.956 -0.365 1.00 97.19 324 VAL A CA 1
ATOM 2552 C C . VAL A 1 324 ? 3.671 -9.410 -1.697 1.00 97.19 324 VAL A C 1
ATOM 2554 O O . VAL A 1 324 ? 3.041 -9.628 -2.735 1.00 97.19 324 VAL A O 1
ATOM 2557 N N . ALA A 1 325 ? 4.855 -8.789 -1.701 1.00 95.94 325 ALA A N 1
ATOM 2558 C CA . ALA A 1 325 ? 5.476 -8.251 -2.915 1.00 95.94 325 ALA A CA 1
ATOM 2559 C C . ALA A 1 325 ? 5.770 -9.347 -3.960 1.00 95.94 325 ALA A C 1
ATOM 2561 O O . ALA A 1 325 ? 5.511 -9.171 -5.156 1.00 95.94 325 ALA A O 1
ATOM 2562 N N . GLN A 1 326 ? 6.243 -10.517 -3.519 1.00 96.38 326 GLN A N 1
ATOM 2563 C CA . GLN A 1 326 ? 6.429 -11.690 -4.379 1.00 96.38 326 GLN A CA 1
ATOM 2564 C C . GLN A 1 326 ? 5.102 -12.171 -4.974 1.00 96.38 326 GLN A C 1
ATOM 2566 O O . GLN A 1 326 ? 5.017 -12.399 -6.184 1.00 96.38 326 GLN A O 1
ATOM 2571 N N . SER A 1 327 ? 4.050 -12.268 -4.155 1.00 96.38 327 SER A N 1
ATOM 2572 C CA . SER A 1 327 ? 2.713 -12.665 -4.614 1.00 96.38 327 SER A CA 1
ATOM 2573 C C . SER A 1 327 ? 2.159 -11.687 -5.656 1.00 96.38 327 SER A C 1
ATOM 2575 O O . SER A 1 327 ? 1.612 -12.114 -6.675 1.00 96.38 327 SER A O 1
ATOM 2577 N N . ALA A 1 328 ? 2.376 -10.384 -5.461 1.00 95.94 328 ALA A N 1
ATOM 2578 C CA . ALA A 1 328 ? 2.000 -9.343 -6.414 1.00 95.94 328 ALA A CA 1
ATOM 2579 C C . ALA A 1 328 ? 2.757 -9.466 -7.748 1.00 95.94 328 ALA A C 1
ATOM 2581 O O . ALA A 1 328 ? 2.151 -9.369 -8.818 1.00 95.94 328 ALA A O 1
ATOM 2582 N N . SER A 1 329 ? 4.062 -9.747 -7.701 1.00 95.50 329 SER A N 1
ATOM 2583 C CA . SER A 1 329 ? 4.885 -9.981 -8.895 1.00 95.50 329 SER A CA 1
ATOM 2584 C C . SER A 1 329 ? 4.411 -11.204 -9.689 1.00 95.50 329 SER A C 1
ATOM 2586 O O . SER A 1 329 ? 4.198 -11.118 -10.904 1.00 95.50 329 SER A O 1
ATOM 2588 N N . ILE A 1 330 ? 4.148 -12.322 -8.999 1.00 93.88 330 ILE A N 1
ATOM 2589 C CA . ILE A 1 330 ? 3.603 -13.548 -9.603 1.00 93.88 330 ILE A CA 1
ATOM 2590 C C . ILE A 1 330 ? 2.244 -13.267 -10.250 1.00 93.88 330 ILE A C 1
ATOM 2592 O O . ILE A 1 330 ? 2.010 -13.669 -11.392 1.00 93.88 330 ILE A O 1
ATOM 2596 N N . ALA A 1 331 ? 1.355 -12.561 -9.549 1.00 92.62 331 ALA A N 1
ATOM 2597 C CA . ALA A 1 331 ? 0.039 -12.198 -10.060 1.00 92.62 331 ALA A CA 1
ATOM 2598 C C . ALA A 1 331 ? 0.139 -11.322 -11.320 1.00 92.62 331 ALA A C 1
ATOM 2600 O O . ALA A 1 331 ? -0.467 -11.652 -12.337 1.00 92.62 331 ALA A O 1
ATOM 2601 N N . LEU A 1 332 ? 0.956 -10.264 -11.308 1.00 92.12 332 LEU A N 1
ATOM 2602 C CA . LEU A 1 332 ? 1.159 -9.381 -12.466 1.00 92.12 332 LEU A CA 1
ATOM 2603 C C . LEU A 1 332 ? 1.745 -10.106 -13.677 1.00 92.12 332 LEU A C 1
ATOM 2605 O O . LEU A 1 332 ? 1.379 -9.795 -14.813 1.00 92.12 332 LEU A O 1
ATOM 2609 N N . ASN A 1 333 ? 2.621 -11.088 -13.459 1.00 89.31 333 ASN A N 1
ATOM 2610 C CA . ASN A 1 333 ? 3.170 -11.880 -14.554 1.00 89.31 333 ASN A CA 1
ATOM 2611 C C . ASN A 1 333 ? 2.073 -12.654 -15.306 1.00 89.31 333 ASN A C 1
ATOM 2613 O O . ASN A 1 333 ? 2.124 -12.754 -16.530 1.00 89.31 333 ASN A O 1
ATOM 2617 N N . LYS A 1 334 ? 1.018 -13.106 -14.608 1.00 84.94 334 LYS A N 1
ATOM 2618 C CA . LYS A 1 334 ? -0.145 -13.738 -15.253 1.00 84.94 334 LYS A CA 1
ATOM 2619 C C . LYS A 1 334 ? -0.846 -12.780 -16.220 1.00 84.94 334 LYS A C 1
ATOM 2621 O O . LYS A 1 334 ? -1.227 -13.204 -17.305 1.00 84.94 334 LYS A O 1
ATOM 2626 N N . PHE A 1 335 ? -0.946 -11.489 -15.890 1.00 79.44 335 PHE A N 1
ATOM 2627 C CA . PHE A 1 335 ? -1.572 -10.476 -16.757 1.00 79.44 335 PHE A CA 1
ATOM 2628 C C . PHE A 1 335 ? -0.721 -10.069 -17.961 1.00 79.44 335 PHE A C 1
ATOM 2630 O O . PHE A 1 335 ? -1.286 -9.679 -18.977 1.00 79.44 335 PHE A O 1
ATOM 2637 N N . LYS A 1 336 ? 0.610 -10.213 -17.914 1.00 69.50 336 LYS A N 1
ATOM 2638 C CA . LYS A 1 336 ? 1.463 -10.009 -19.104 1.00 69.50 336 LYS A CA 1
ATOM 2639 C C . LYS A 1 336 ? 1.191 -11.043 -20.204 1.00 69.50 336 LYS A C 1
ATOM 2641 O O . LYS A 1 336 ? 1.414 -10.759 -21.377 1.00 69.50 336 LYS A O 1
ATOM 2646 N N . VAL A 1 337 ? 0.694 -12.223 -19.829 1.00 58.34 337 VAL A N 1
ATOM 2647 C CA . VAL A 1 337 ? 0.325 -13.305 -20.756 1.00 58.34 337 VAL A CA 1
ATOM 2648 C C . VAL A 1 337 ? -1.094 -13.117 -21.322 1.00 58.34 337 VAL A C 1
ATOM 2650 O O . VAL A 1 337 ? -1.390 -13.607 -22.414 1.00 58.34 337 VAL A O 1
ATOM 2653 N N . TYR A 1 338 ? -1.958 -12.341 -20.656 1.00 51.22 338 TYR A N 1
ATOM 2654 C CA . TYR A 1 338 ? -3.238 -11.908 -21.224 1.00 51.22 338 TYR A CA 1
ATOM 2655 C C . TYR A 1 338 ? -2.973 -10.863 -22.316 1.00 51.22 338 TYR A C 1
ATOM 2657 O O . TYR A 1 338 ? -2.760 -9.685 -22.035 1.00 51.22 338 TYR A O 1
ATOM 2665 N N . ARG A 1 339 ? -2.964 -11.293 -23.587 1.00 43.03 339 ARG A N 1
ATOM 2666 C CA . ARG A 1 339 ? -2.868 -10.383 -24.738 1.00 43.03 339 ARG A CA 1
ATOM 2667 C C . ARG A 1 339 ? -3.902 -9.267 -24.597 1.00 43.03 339 ARG A C 1
ATOM 2669 O O . ARG A 1 339 ? -5.105 -9.514 -24.663 1.00 43.03 339 ARG A O 1
ATOM 2676 N N . VAL A 1 340 ? -3.418 -8.035 -24.495 1.00 39.44 340 VAL A N 1
ATOM 2677 C CA . VAL A 1 340 ? -4.216 -6.839 -24.745 1.00 39.44 340 VAL A CA 1
ATOM 2678 C C . VAL A 1 340 ? -4.733 -6.953 -26.179 1.00 39.44 340 VAL A C 1
ATOM 2680 O O . VAL A 1 340 ? -3.967 -6.808 -27.127 1.00 39.44 340 VAL A O 1
ATOM 2683 N N . GLN A 1 341 ? -6.020 -7.258 -26.354 1.00 38.25 341 GLN A N 1
ATOM 2684 C CA . GLN A 1 341 ? -6.705 -6.977 -27.614 1.00 38.25 341 GLN A CA 1
ATOM 2685 C C . GLN A 1 341 ? -6.583 -5.459 -27.817 1.00 38.25 341 GLN A C 1
ATOM 2687 O O . GLN A 1 341 ? -7.089 -4.706 -26.975 1.00 38.25 341 GLN A O 1
ATOM 2692 N N . PRO A 1 342 ? -5.849 -4.980 -28.837 1.00 34.84 342 PRO A N 1
ATOM 2693 C CA . PRO A 1 342 ? -5.683 -3.552 -29.043 1.00 34.84 342 PRO A CA 1
ATOM 2694 C C . PRO A 1 342 ? -7.067 -2.929 -29.224 1.00 34.84 342 PRO A C 1
ATOM 2696 O O . PRO A 1 342 ? -7.863 -3.405 -30.034 1.00 34.84 342 PRO A O 1
ATOM 2699 N N . LYS A 1 343 ? -7.358 -1.875 -28.448 1.00 40.84 343 LYS A N 1
ATOM 2700 C CA . LYS A 1 343 ? -8.529 -1.014 -28.661 1.00 40.84 343 LYS A CA 1
ATOM 2701 C C . LYS A 1 343 ? -8.614 -0.711 -30.157 1.00 40.84 343 LYS A C 1
ATOM 2703 O O . LYS A 1 343 ? -7.671 -0.157 -30.721 1.00 40.84 343 LYS A O 1
ATOM 2708 N N . SER A 1 344 ? -9.726 -1.089 -30.783 1.00 46.31 344 SER A N 1
ATOM 2709 C CA . SER A 1 344 ? -10.035 -0.739 -32.166 1.00 46.31 344 SER A CA 1
ATOM 2710 C C . SER A 1 344 ? -9.808 0.758 -32.359 1.00 46.31 344 SER A C 1
ATOM 2712 O O . SER A 1 344 ? -10.422 1.570 -31.661 1.00 46.31 344 SER A O 1
ATOM 2714 N N . GLN A 1 345 ? -8.900 1.110 -33.268 1.00 39.72 345 GLN A N 1
ATOM 2715 C CA . GLN A 1 345 ? -8.629 2.494 -33.638 1.00 39.72 345 GLN A CA 1
ATOM 2716 C C . GLN A 1 345 ? -9.950 3.197 -34.005 1.00 39.72 345 GLN A C 1
ATOM 2718 O O . GLN A 1 345 ? -10.790 2.589 -34.680 1.00 39.72 345 GLN A O 1
ATOM 2723 N N . PRO A 1 346 ? -10.173 4.453 -33.579 1.00 40.94 346 PRO A N 1
ATOM 2724 C CA . PRO A 1 346 ? -11.328 5.212 -34.035 1.00 40.94 346 PRO A CA 1
ATOM 2725 C C . PRO A 1 346 ? -11.277 5.334 -35.562 1.00 40.94 346 PRO A C 1
ATOM 2727 O O . PRO A 1 346 ? -10.237 5.650 -36.141 1.00 40.94 346 PRO A O 1
ATOM 2730 N N . LYS A 1 347 ? -12.408 5.033 -36.212 1.00 48.28 347 LYS A N 1
ATOM 2731 C CA . LYS A 1 347 ? -12.587 5.127 -37.665 1.00 48.28 347 LYS A CA 1
ATOM 2732 C C . LYS A 1 347 ? -12.102 6.493 -38.161 1.00 48.28 347 LYS A C 1
ATOM 2734 O O . LYS A 1 347 ? -12.650 7.514 -37.770 1.00 48.28 347 LYS A O 1
ATOM 2739 N N . SER A 1 348 ? -11.080 6.452 -39.016 1.00 42.22 348 SER A N 1
ATOM 2740 C CA . SER A 1 348 ? -10.729 7.418 -40.062 1.00 42.22 348 SER A CA 1
ATOM 2741 C C . SER A 1 348 ? -11.547 8.719 -40.054 1.00 42.22 348 SER A C 1
ATOM 2743 O O . SER A 1 348 ? -12.681 8.764 -40.532 1.00 42.22 348 SER A O 1
ATOM 2745 N N . LEU A 1 349 ? -10.913 9.810 -39.617 1.00 47.88 349 LEU A N 1
ATOM 2746 C CA . LEU A 1 349 ? -11.198 11.126 -40.177 1.00 47.88 349 LEU A CA 1
ATOM 2747 C C . LEU A 1 349 ? -10.814 11.060 -41.658 1.00 47.88 349 LEU A C 1
ATOM 2749 O O . LEU A 1 349 ? -9.641 11.148 -42.021 1.00 47.88 349 LEU A O 1
ATOM 2753 N N . MET A 1 350 ? -11.809 10.827 -42.511 1.00 46.66 350 MET A N 1
ATOM 2754 C CA . MET A 1 350 ? -11.695 11.010 -43.950 1.00 46.66 350 MET A CA 1
ATOM 2755 C C . MET A 1 350 ? -11.296 12.466 -44.211 1.00 46.66 350 MET A C 1
ATOM 2757 O O . MET A 1 350 ? -12.142 13.361 -44.206 1.00 46.66 350 MET A O 1
ATOM 2761 N N . LEU A 1 351 ? -10.005 12.712 -44.454 1.00 50.12 351 LEU A N 1
ATOM 2762 C CA . LEU A 1 351 ? -9.580 13.923 -45.144 1.00 50.12 351 LEU A CA 1
ATOM 2763 C C . LEU A 1 351 ? -10.217 13.892 -46.534 1.00 50.12 351 LEU A C 1
ATOM 2765 O O . LEU A 1 351 ? -9.812 13.148 -47.429 1.00 50.12 351 LEU A O 1
ATOM 2769 N N . ARG A 1 352 ? -11.262 14.702 -46.679 1.00 47.12 352 ARG A N 1
ATOM 2770 C CA . ARG A 1 352 ? -11.908 15.054 -47.935 1.00 47.12 352 ARG A CA 1
ATOM 2771 C C . ARG A 1 352 ? -10.823 15.579 -48.882 1.00 47.12 352 ARG A C 1
ATOM 2773 O O . ARG A 1 352 ? -10.290 16.664 -48.667 1.00 47.12 352 ARG A O 1
ATOM 2780 N N . LYS A 1 353 ? -10.461 14.797 -49.904 1.00 50.34 353 LYS A N 1
ATOM 2781 C CA . LYS A 1 353 ? -9.603 15.276 -50.996 1.00 50.34 353 LYS A CA 1
ATOM 2782 C C . LYS A 1 353 ? -10.275 16.500 -51.637 1.00 50.34 353 LYS A C 1
ATOM 2784 O O . LYS A 1 353 ? -11.484 16.438 -51.883 1.00 50.34 353 LYS A O 1
ATOM 2789 N N . PRO A 1 354 ? -9.547 17.596 -51.908 1.00 43.44 354 PRO A N 1
ATOM 2790 C CA . PRO A 1 354 ? -10.111 18.714 -52.642 1.00 43.44 354 PRO A CA 1
ATOM 2791 C C . PRO A 1 354 ? -10.453 18.273 -54.067 1.00 43.44 354 PRO A C 1
ATOM 2793 O O . PRO A 1 354 ? -9.669 17.627 -54.762 1.00 43.44 354 PRO A O 1
ATOM 2796 N N . ASN A 1 355 ? -11.682 18.601 -54.445 1.00 43.66 355 ASN A N 1
ATOM 2797 C CA . ASN A 1 355 ? -12.293 18.368 -55.739 1.00 43.66 355 ASN A CA 1
ATOM 2798 C C . ASN A 1 355 ? -11.586 19.227 -56.799 1.00 43.66 355 ASN A C 1
ATOM 2800 O O . ASN A 1 355 ? -11.823 20.431 -56.864 1.00 43.66 355 ASN A O 1
ATOM 2804 N N . ILE A 1 356 ? -10.715 18.627 -57.612 1.00 49.88 356 ILE A N 1
ATOM 2805 C CA . ILE A 1 356 ? -10.209 19.259 -58.836 1.00 49.88 356 ILE A CA 1
ATOM 2806 C C . ILE A 1 356 ? -11.107 18.776 -59.975 1.00 49.88 356 ILE A C 1
ATOM 2808 O O . ILE A 1 356 ? -10.781 17.840 -60.702 1.00 49.88 356 ILE A O 1
ATOM 2812 N N . SER A 1 357 ? -12.285 19.391 -60.078 1.00 43.38 357 SER A N 1
ATOM 2813 C CA . SER A 1 357 ? -13.148 19.268 -61.248 1.00 43.38 357 SER A CA 1
ATOM 2814 C C . SER A 1 357 ? -12.738 20.337 -62.255 1.00 43.38 357 SER A C 1
ATOM 2816 O O . SER A 1 357 ? -12.945 21.523 -62.026 1.00 43.38 357 SER A O 1
ATOM 2818 N N . SER A 1 358 ? -12.137 19.873 -63.350 1.00 46.34 358 SER A N 1
ATOM 2819 C CA . SER A 1 358 ? -12.426 20.275 -64.734 1.00 46.34 358 SER A CA 1
ATOM 2820 C C . SER A 1 358 ? -12.742 21.754 -65.028 1.00 46.34 358 SER A C 1
ATOM 2822 O O . SER A 1 358 ? -13.832 22.227 -64.712 1.00 46.34 358 SER A O 1
ATOM 2824 N N . ASN A 1 359 ? -11.942 22.381 -65.894 1.00 37.06 359 ASN A N 1
ATOM 2825 C CA . ASN A 1 359 ? -12.388 22.481 -67.289 1.00 37.06 359 ASN A CA 1
ATOM 2826 C C . ASN A 1 359 ? -11.247 22.833 -68.263 1.00 37.06 359 ASN A C 1
ATOM 2828 O O . ASN A 1 359 ? -10.423 23.687 -67.939 1.00 37.06 359 ASN A O 1
ATOM 2832 N N . PRO A 1 360 ? -11.237 22.234 -69.466 1.00 55.97 360 PRO A N 1
ATOM 2833 C CA . PRO A 1 360 ? -10.511 22.734 -70.620 1.00 55.97 360 PRO A CA 1
ATOM 2834 C C . PRO A 1 360 ? -11.378 23.742 -71.393 1.00 55.97 360 PRO A C 1
ATOM 2836 O O . PRO A 1 360 ? -12.598 23.576 -71.479 1.00 55.97 360 PRO A O 1
ATOM 2839 N N . LYS A 1 361 ? -10.746 24.754 -71.984 1.00 48.28 361 LYS A N 1
ATOM 2840 C CA . LYS A 1 361 ? -11.165 25.398 -73.234 1.00 48.28 361 LYS A CA 1
ATOM 2841 C C . LYS A 1 361 ? -10.005 26.189 -73.811 1.00 48.28 361 LYS A C 1
ATOM 2843 O O . LYS A 1 361 ? -9.335 26.879 -73.013 1.00 48.28 361 LYS A O 1
#

InterPro domains:
  IPR000357 HEAT repeat [PF02985] (242-266)
  IPR004155 PBS lyase HEAT-like repeat [SM00567] (252-289)
  IPR004155 PBS lyase HEAT-like repeat [SM00567] (291-320)
  IPR011989 Armadillo-like helical [G3DSA:1.25.10.10] (212-344)
  IPR016024 Armadillo-type fold [SSF48371] (217-334)

pLDDT: mean 78.32, std 23.56, range [25.08, 98.06]

Sequence (361 aa):
MAFGNLVVTLIIGFVVGVGLAYWWFDKQISNQKKSIEENNRQQREEQDKLYLIRTQQTIQESEQKYQNQLQQAIETSENQYQAQLEQMSVQLQEKDTQVQQLNQSLFESETQVAQLTEQLQESEAEVIKLNDFLIQYQTMLEEVNSELEASQAQVSQFSTNQAVESEIQPESPILASPTIEEIVEESPVLASPTVEEIITLPTTNIQTENITLPPTKTSSEEELIQQISAIGSSGNFGSTNILTGYLQHSNPQVRYAVASTLGKLTASGRLSREVQQSIPLLTRLSQDIDPSVRQEAIIALGKIPSHQVIPILQKALRDPQISVAQSASIALNKFKVYRVQPKSQPKSLMLRKPNISSNPK

Radius of gyration: 57.42 Å; chains: 1; bounding box: 157×66×191 Å